Protein AF-A0ABD4Z7F0-F1 (afdb_monomer_lite)

pLDDT: mean 90.1, std 16.0, range [38.59, 98.81]

Foldseek 3Di:
DVVVCVLDDPLLVVLLVVLLVVLLVLLVVFADDFPLLLLVCLLVCCVPPVASQDRGLDQFQGVQSVLLVVLCVVPNPTSRSSLVSLSVLLSVLLVLQLSLCVVVVHDNVVSSVSSNCSSPVPVSSCCRRVNSHNLSQLVSLQSVLVSCVVVVNLLVSLLSLLSSCSGGNVSVVCLVVSLVSLVPDPDPPSVVSSVNSCVSNCCNNCVSCCSRCVVPVPSNCCSNVCVVVPCPDDPPDPDDDPPRVVSVVVD

Organism: NCBI:txid3050454

InterPro domains:
  IPR007704 GPI mannosyltransferase 1 [PTHR12886] (33-233)
  IPR018584 Glycosyltransferase family 87 [PF09594] (59-212)

Structure (mmCIF, N/CA/C/O backbone):
data_AF-A0ABD4Z7F0-F1
#
_entry.id   AF-A0ABD4Z7F0-F1
#
loop_
_atom_site.group_PDB
_atom_site.id
_atom_site.type_symbol
_atom_site.label_atom_id
_atom_site.label_alt_id
_atom_site.label_comp_id
_atom_site.label_asym_id
_atom_site.label_entity_id
_atom_site.label_seq_id
_atom_site.pdbx_PDB_ins_code
_atom_site.Cartn_x
_atom_site.Cartn_y
_atom_site.Cartn_z
_atom_site.occupancy
_atom_site.B_iso_or_equiv
_atom_site.auth_seq_id
_atom_site.auth_comp_id
_atom_site.auth_asym_id
_atom_site.auth_atom_id
_atom_site.pdbx_PDB_model_num
ATOM 1 N N . MET A 1 1 ? -5.578 -21.842 7.800 1.00 38.84 1 MET A N 1
ATOM 2 C CA . MET A 1 1 ? -6.370 -21.423 6.617 1.00 38.84 1 MET A CA 1
ATOM 3 C C . MET A 1 1 ? -7.885 -21.468 6.844 1.00 38.84 1 MET A C 1
ATOM 5 O O . MET A 1 1 ? -8.547 -20.483 6.550 1.00 38.84 1 MET A O 1
ATOM 9 N N . VAL A 1 2 ? -8.443 -22.534 7.438 1.00 38.59 2 VAL A N 1
ATOM 10 C CA . VAL A 1 2 ? -9.905 -22.706 7.625 1.00 38.59 2 VAL A CA 1
ATOM 11 C C . VAL A 1 2 ? -10.573 -21.641 8.527 1.00 38.59 2 VAL A C 1
ATOM 13 O O . VAL A 1 2 ? -11.740 -21.323 8.330 1.00 38.59 2 VAL A O 1
ATOM 16 N N . SER A 1 3 ? -9.864 -21.026 9.486 1.00 44.69 3 SER A N 1
ATOM 17 C CA . SER A 1 3 ? -10.450 -20.008 10.387 1.00 44.69 3 SER A CA 1
ATOM 18 C C . SER A 1 3 ? -10.566 -18.598 9.788 1.00 44.69 3 SER A C 1
ATOM 20 O O . SER A 1 3 ? -11.388 -17.812 10.257 1.00 44.69 3 SER A O 1
ATOM 22 N N . LEU A 1 4 ? -9.778 -18.279 8.754 1.00 46.84 4 LEU A N 1
ATOM 23 C CA . LEU A 1 4 ? -9.837 -16.997 8.038 1.00 46.84 4 LEU A CA 1
ATOM 24 C C . LEU A 1 4 ? -11.005 -16.976 7.045 1.00 46.84 4 LEU A C 1
ATOM 26 O O . LEU A 1 4 ? -11.731 -15.988 6.985 1.00 46.84 4 LEU A O 1
ATOM 30 N N . LEU A 1 5 ? -11.249 -18.097 6.356 1.00 47.69 5 LEU A N 1
ATOM 31 C CA . LEU A 1 5 ? -12.371 -18.252 5.422 1.00 47.69 5 LEU A CA 1
ATOM 32 C C . LEU A 1 5 ? -13.739 -18.198 6.116 1.00 47.69 5 LEU A C 1
ATOM 34 O O . LEU A 1 5 ? -14.690 -17.710 5.526 1.00 47.69 5 LEU A O 1
ATOM 38 N N . LYS A 1 6 ? -13.841 -18.584 7.397 1.00 57.31 6 LYS A N 1
ATOM 39 C CA . LYS A 1 6 ? -15.088 -18.445 8.180 1.00 57.31 6 LYS A CA 1
ATOM 40 C C . LYS A 1 6 ? -15.549 -16.992 8.373 1.00 57.31 6 LYS A C 1
ATOM 42 O O . LYS A 1 6 ? -16.667 -16.776 8.830 1.00 57.31 6 LYS A O 1
ATOM 47 N N . ARG A 1 7 ? -14.697 -16.000 8.082 1.00 71.19 7 ARG A N 1
ATOM 48 C CA . ARG A 1 7 ? -15.025 -14.569 8.206 1.00 71.19 7 ARG A CA 1
ATOM 49 C C . ARG A 1 7 ? -15.618 -13.963 6.932 1.00 71.19 7 ARG A C 1
ATOM 51 O O . ARG A 1 7 ? -16.139 -12.852 7.003 1.00 71.19 7 ARG A O 1
ATOM 58 N N . PHE A 1 8 ? -15.541 -14.670 5.807 1.00 81.75 8 PHE A N 1
ATOM 59 C CA . PHE A 1 8 ? -16.062 -14.237 4.514 1.00 81.75 8 PHE A CA 1
ATOM 60 C C . PHE A 1 8 ? -17.182 -15.174 4.080 1.00 81.75 8 PHE A C 1
ATOM 62 O O . PHE A 1 8 ? -17.097 -16.386 4.279 1.00 81.75 8 PHE A O 1
ATOM 69 N N . SER A 1 9 ? -18.250 -14.626 3.506 1.00 90.69 9 SER A N 1
ATOM 70 C CA . SER A 1 9 ? -19.261 -15.471 2.882 1.00 90.69 9 SER A CA 1
ATOM 71 C C . SER A 1 9 ? -18.745 -16.005 1.548 1.00 90.69 9 SER A C 1
ATOM 73 O O . SER A 1 9 ? -17.868 -15.414 0.915 1.00 90.69 9 SER A O 1
ATOM 75 N N . LEU A 1 10 ? -19.312 -17.128 1.097 1.00 94.00 10 LEU A N 1
ATOM 76 C CA . LEU A 1 10 ? -19.013 -17.679 -0.228 1.00 94.00 10 LEU A CA 1
ATOM 77 C C . LEU A 1 10 ? -19.290 -16.655 -1.339 1.00 94.00 10 LEU A C 1
ATOM 79 O O . LEU A 1 10 ? -18.557 -16.612 -2.321 1.00 94.00 10 LEU A O 1
ATOM 83 N N . TYR A 1 11 ? -20.301 -15.800 -1.153 1.00 96.50 11 TYR A N 1
ATOM 84 C CA . TYR A 1 11 ? -20.631 -14.725 -2.085 1.00 96.50 11 TYR A CA 1
ATOM 85 C C . TYR A 1 11 ? -19.524 -13.671 -2.178 1.00 96.50 11 TYR A C 1
ATOM 87 O O . TYR A 1 11 ? -19.138 -13.327 -3.288 1.00 96.50 11 TYR A O 1
ATOM 95 N N . SER A 1 12 ? -18.971 -13.215 -1.049 1.00 97.44 12 SER A N 1
ATOM 96 C CA . SER A 1 12 ? -17.841 -12.270 -1.044 1.00 97.44 12 SER A CA 1
ATOM 97 C C . SER A 1 12 ? -16.635 -12.851 -1.788 1.00 97.44 12 SER A C 1
ATOM 99 O O . SER A 1 12 ? -16.106 -12.242 -2.715 1.00 97.44 12 SER A O 1
ATOM 101 N N . ILE A 1 13 ? -16.276 -14.104 -1.486 1.00 97.19 13 ILE A N 1
ATOM 102 C CA . ILE A 1 13 ? -15.174 -14.792 -2.170 1.00 97.19 13 ILE A CA 1
ATOM 103 C C . ILE A 1 13 ? -15.442 -14.900 -3.681 1.00 97.19 13 ILE A C 1
ATOM 105 O O . ILE A 1 13 ? -14.547 -14.632 -4.480 1.00 97.19 13 ILE A O 1
ATOM 109 N N . ALA A 1 14 ? -16.664 -15.255 -4.088 1.00 97.94 14 ALA A N 1
ATOM 110 C CA . ALA A 1 14 ? -17.031 -15.353 -5.499 1.00 97.94 14 ALA A CA 1
ATOM 111 C C . ALA A 1 14 ? -16.957 -13.996 -6.223 1.00 97.94 14 ALA A C 1
ATOM 113 O O . ALA A 1 14 ? -16.450 -13.935 -7.345 1.00 97.94 14 ALA A O 1
ATOM 114 N N . ILE A 1 15 ? -17.408 -12.910 -5.586 1.00 98.44 15 ILE A N 1
ATOM 115 C CA . ILE A 1 15 ? -17.313 -11.542 -6.122 1.00 98.44 15 ILE A CA 1
ATOM 116 C C . ILE A 1 15 ? -15.846 -11.157 -6.319 1.00 98.44 15 ILE A C 1
ATOM 118 O O . ILE A 1 15 ? -15.471 -10.737 -7.415 1.00 98.44 15 ILE A O 1
ATOM 122 N N . ALA A 1 16 ? -15.008 -11.364 -5.302 1.00 98.38 16 ALA A N 1
ATOM 123 C CA . ALA A 1 16 ? -13.587 -11.044 -5.362 1.00 98.38 16 ALA A CA 1
ATOM 124 C C . ALA A 1 16 ? -12.854 -11.848 -6.448 1.00 98.38 16 ALA A C 1
ATOM 126 O O . ALA A 1 16 ? -12.120 -11.263 -7.241 1.00 98.38 16 ALA A O 1
ATOM 127 N N . ILE A 1 17 ? -13.093 -13.163 -6.545 1.00 98.50 17 ILE A N 1
ATOM 128 C CA . ILE A 1 17 ? -12.512 -14.009 -7.604 1.00 98.50 17 ILE A CA 1
ATOM 129 C C . ILE A 1 17 ? -12.960 -13.524 -8.983 1.00 98.50 17 ILE A C 1
ATOM 131 O O . ILE A 1 17 ? -12.132 -13.391 -9.881 1.00 98.50 17 ILE A O 1
ATOM 135 N N . THR A 1 18 ? -14.246 -13.215 -9.154 1.00 98.44 18 THR A N 1
ATOM 136 C CA . THR A 1 18 ? -14.773 -12.733 -10.438 1.00 98.44 18 THR A CA 1
ATOM 137 C C . THR A 1 18 ? -14.127 -11.403 -10.825 1.00 98.44 18 THR A C 1
ATOM 139 O O . THR A 1 18 ? -13.617 -11.264 -11.936 1.00 98.44 18 THR A O 1
ATOM 142 N N . GLY A 1 19 ? -14.077 -10.440 -9.900 1.00 98.38 19 GLY A N 1
ATOM 143 C CA . GLY A 1 19 ? -13.432 -9.144 -10.116 1.00 98.38 19 GLY A CA 1
ATOM 144 C C . GLY A 1 19 ? -11.929 -9.252 -10.396 1.00 98.38 19 GLY A C 1
ATOM 145 O O . GLY A 1 19 ? -11.408 -8.495 -11.219 1.00 98.38 19 GLY A O 1
ATOM 146 N N . PHE A 1 20 ? -11.242 -10.199 -9.755 1.00 98.56 20 PHE A N 1
ATOM 147 C CA . PHE A 1 20 ? -9.831 -10.496 -9.993 1.00 98.56 2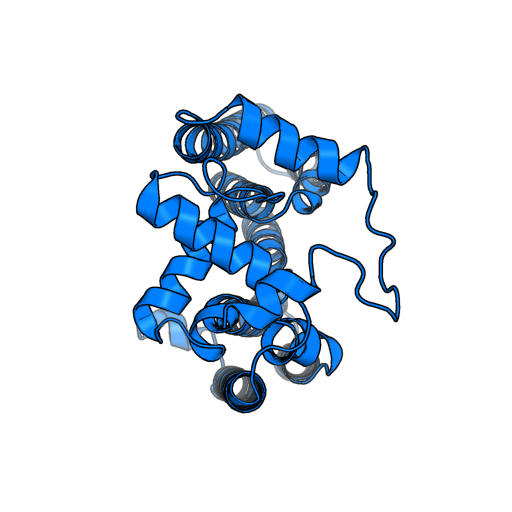0 PHE A CA 1
ATOM 148 C C . PHE A 1 20 ? -9.608 -11.078 -11.390 1.00 98.56 20 PHE A C 1
ATOM 150 O O . PHE A 1 20 ? -8.779 -10.563 -12.133 1.00 98.56 20 PHE A O 1
ATOM 157 N N . VAL A 1 21 ? -10.388 -12.088 -11.789 1.00 98.44 21 VAL A N 1
ATOM 158 C CA . VAL A 1 21 ? -10.298 -12.703 -13.124 1.00 98.44 21 VAL A CA 1
ATOM 159 C C . VAL A 1 21 ? -10.574 -11.677 -14.221 1.00 98.44 21 VAL A C 1
ATOM 161 O O . VAL A 1 21 ? -9.798 -11.595 -15.168 1.00 98.44 21 VAL A O 1
ATOM 164 N N . VAL A 1 22 ? -11.610 -10.843 -14.077 1.00 98.31 22 VAL A N 1
ATOM 165 C CA . VAL A 1 22 ? -11.898 -9.759 -15.037 1.00 98.31 22 VAL A CA 1
ATOM 166 C C . VAL A 1 22 ? -10.690 -8.832 -15.202 1.00 98.31 22 VAL A C 1
ATOM 168 O O . VAL A 1 22 ? -10.298 -8.526 -16.325 1.00 98.31 22 VAL A O 1
ATOM 171 N N . ARG A 1 23 ? -10.051 -8.423 -14.100 1.00 98.25 23 ARG A N 1
ATOM 172 C CA . ARG A 1 23 ? -8.840 -7.588 -14.145 1.00 98.25 23 ARG A CA 1
ATOM 173 C C . ARG A 1 23 ? -7.658 -8.299 -14.795 1.00 98.25 23 ARG A C 1
ATOM 175 O O . ARG A 1 23 ? -6.945 -7.669 -15.565 1.00 98.25 23 ARG A O 1
ATOM 182 N N . LEU A 1 24 ? -7.449 -9.585 -14.511 1.00 97.69 24 LEU A N 1
ATOM 183 C CA . LEU A 1 24 ? -6.383 -10.358 -15.151 1.00 97.69 24 LEU A CA 1
ATOM 184 C C . LEU A 1 24 ? -6.573 -10.412 -16.668 1.00 97.69 24 LEU A C 1
ATOM 186 O O . LEU A 1 24 ? -5.619 -10.153 -17.389 1.00 97.69 24 LEU A O 1
ATOM 190 N N . LEU A 1 25 ? -7.794 -10.679 -17.143 1.00 97.00 25 LEU A N 1
ATOM 191 C CA . LEU A 1 25 ? -8.102 -10.699 -18.576 1.00 97.00 25 LEU A CA 1
ATOM 192 C C . LEU A 1 25 ? -7.794 -9.347 -19.234 1.00 97.00 25 LEU A C 1
ATOM 194 O O . LEU A 1 25 ? -7.137 -9.307 -20.264 1.00 97.00 25 LEU A O 1
ATOM 198 N N . ILE A 1 26 ? -8.178 -8.241 -18.594 1.00 96.50 26 ILE A N 1
ATOM 199 C CA . ILE A 1 26 ? -7.884 -6.884 -19.080 1.00 96.50 26 ILE A CA 1
ATOM 200 C C . ILE A 1 26 ? -6.375 -6.586 -19.068 1.00 96.50 26 ILE A C 1
ATOM 202 O O . ILE A 1 26 ? -5.866 -5.903 -19.952 1.00 96.50 26 ILE A O 1
ATOM 206 N N . ALA A 1 27 ? -5.635 -7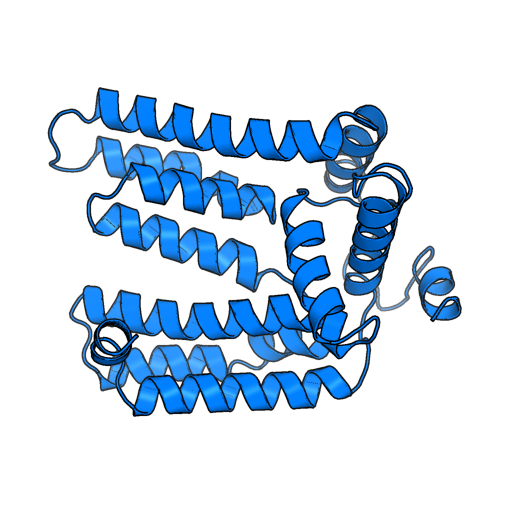.088 -18.079 1.00 95.31 27 ALA A N 1
ATOM 207 C CA . ALA A 1 27 ? -4.194 -6.871 -17.985 1.00 95.31 27 ALA A CA 1
ATOM 208 C C . ALA A 1 27 ? -3.405 -7.530 -19.127 1.00 95.31 27 ALA A C 1
ATOM 210 O O . ALA A 1 27 ? -2.324 -7.043 -19.468 1.00 95.31 27 ALA A O 1
ATOM 211 N N . LEU A 1 28 ? -3.943 -8.603 -19.720 1.00 93.69 28 LEU A N 1
ATOM 212 C CA . LEU A 1 28 ? -3.337 -9.312 -20.851 1.00 93.69 28 LEU A CA 1
ATOM 213 C C . LEU A 1 28 ? -3.360 -8.505 -22.156 1.00 93.69 28 LEU A C 1
ATOM 215 O O . LEU A 1 28 ? -2.549 -8.781 -23.033 1.00 93.69 28 LEU A O 1
ATOM 219 N N . GLU A 1 29 ? -4.202 -7.474 -22.257 1.00 92.19 29 GLU A N 1
ATOM 220 C CA . GLU A 1 29 ? -4.304 -6.608 -23.444 1.00 92.19 29 GLU A CA 1
ATOM 221 C C . GLU A 1 29 ? -3.058 -5.730 -23.672 1.00 92.19 29 GLU A C 1
ATOM 223 O O . GLU A 1 29 ? -2.961 -5.032 -24.675 1.00 92.19 29 GLU A O 1
ATOM 228 N N . GLY A 1 30 ? -2.087 -5.741 -22.752 1.00 90.44 30 GLY A N 1
ATOM 229 C CA . GLY A 1 30 ? -0.813 -5.042 -22.916 1.00 90.44 30 GLY A CA 1
ATOM 230 C C . GLY A 1 30 ? -0.627 -3.868 -21.963 1.00 90.44 30 GLY A C 1
ATOM 231 O O . GLY A 1 30 ? -1.347 -3.714 -20.975 1.00 90.44 30 GLY A O 1
ATOM 232 N N . VAL A 1 31 ? 0.392 -3.050 -22.218 1.00 88.81 31 VAL A N 1
ATOM 233 C CA . VAL A 1 31 ? 0.667 -1.833 -21.443 1.00 88.81 31 VAL A CA 1
ATOM 234 C C . VAL A 1 31 ? -0.086 -0.662 -22.060 1.00 88.81 31 VAL A C 1
ATOM 236 O O . VAL A 1 31 ? 0.087 -0.358 -23.236 1.00 88.81 31 VAL A O 1
ATOM 239 N N . HIS A 1 32 ? -0.886 0.021 -21.244 1.00 87.00 32 HIS A N 1
ATOM 240 C CA . HIS A 1 32 ? -1.605 1.220 -21.647 1.00 87.00 32 HIS A CA 1
ATOM 241 C C . HIS A 1 32 ? -1.182 2.366 -20.741 1.00 87.00 32 HIS A C 1
ATOM 243 O O . HIS A 1 32 ? -1.331 2.286 -19.525 1.00 87.00 32 HIS A O 1
ATOM 249 N N . GLY A 1 33 ? -0.642 3.429 -21.329 1.00 82.56 33 GLY A N 1
ATOM 250 C CA . GLY A 1 33 ? 0.027 4.481 -20.573 1.00 82.56 33 GLY A CA 1
ATOM 251 C C . GLY A 1 33 ? 1.456 4.105 -20.196 1.00 82.56 33 GLY A C 1
ATOM 252 O O . GLY A 1 33 ? 1.958 3.025 -20.497 1.00 82.56 33 GLY A O 1
ATOM 253 N N . THR A 1 34 ? 2.137 5.049 -19.575 1.00 83.25 34 THR A N 1
ATOM 254 C CA . THR A 1 34 ? 3.597 5.048 -19.502 1.00 83.25 34 THR A CA 1
ATOM 255 C C . THR A 1 34 ? 4.142 5.065 -18.082 1.00 83.25 34 THR A C 1
ATOM 257 O O . THR A 1 34 ? 5.263 4.612 -17.867 1.00 83.25 34 THR A O 1
ATOM 260 N N . ASP A 1 35 ? 3.344 5.511 -17.109 1.00 85.94 35 ASP A N 1
ATOM 261 C CA . ASP A 1 35 ? 3.704 5.541 -15.686 1.00 85.94 35 ASP A CA 1
ATOM 262 C C . ASP A 1 35 ? 4.220 4.178 -15.206 1.00 85.94 35 ASP A C 1
ATOM 264 O O . ASP A 1 35 ? 5.276 4.091 -14.578 1.00 85.94 35 ASP A O 1
ATOM 268 N N . ILE A 1 36 ? 3.529 3.096 -15.585 1.00 90.88 36 ILE A N 1
ATOM 269 C CA . ILE A 1 36 ? 3.907 1.723 -15.232 1.00 90.88 36 ILE A CA 1
ATOM 270 C C . ILE A 1 36 ? 5.328 1.361 -15.677 1.00 90.88 36 ILE A C 1
ATOM 272 O O . ILE A 1 36 ? 6.015 0.620 -14.978 1.00 90.88 36 ILE A O 1
ATOM 276 N N . LEU A 1 37 ? 5.798 1.912 -16.796 1.00 90.12 37 LEU A N 1
ATOM 277 C CA . LEU A 1 37 ? 7.116 1.596 -17.334 1.00 90.12 37 LEU A CA 1
ATOM 278 C C . LEU A 1 37 ? 8.238 2.284 -16.553 1.00 90.12 37 LEU A C 1
ATOM 280 O O . LEU A 1 37 ? 9.275 1.670 -16.328 1.00 90.12 37 LEU A O 1
ATOM 284 N N . PHE A 1 38 ? 8.022 3.499 -16.043 1.00 89.88 38 PHE A N 1
ATOM 285 C CA . PHE A 1 38 ? 8.985 4.124 -15.126 1.00 89.88 38 PHE A CA 1
ATOM 286 C C . PHE A 1 38 ? 9.144 3.339 -13.829 1.00 89.88 38 PHE A C 1
ATOM 288 O O . PHE A 1 38 ? 10.238 3.254 -13.272 1.00 89.88 38 PHE A O 1
ATOM 295 N N . HIS A 1 39 ? 8.056 2.742 -13.347 1.00 94.25 39 HIS A N 1
ATOM 296 C CA . HIS A 1 39 ? 8.116 1.874 -12.181 1.00 94.25 39 HIS A CA 1
ATOM 297 C C . HIS A 1 39 ? 8.930 0.610 -12.464 1.00 94.25 39 HIS A C 1
ATOM 299 O O . HIS A 1 39 ? 9.797 0.258 -11.665 1.00 94.25 39 HIS A O 1
ATOM 305 N N . VAL A 1 40 ? 8.738 0.004 -13.642 1.00 96.44 40 VAL A N 1
ATOM 306 C CA . VAL A 1 40 ? 9.533 -1.143 -14.106 1.00 96.44 40 VAL A CA 1
ATOM 307 C C . VAL A 1 40 ? 11.023 -0.792 -14.202 1.00 96.44 40 VAL A C 1
ATOM 309 O O . VAL A 1 40 ? 11.855 -1.594 -13.780 1.00 96.44 40 VAL A O 1
ATOM 312 N N . GLU A 1 41 ? 11.385 0.404 -14.674 1.00 95.69 41 GLU A N 1
ATOM 313 C CA . GLU A 1 41 ? 12.782 0.871 -14.653 1.00 95.69 41 GLU A CA 1
ATOM 314 C C . GLU A 1 41 ? 13.328 1.011 -13.223 1.00 95.69 41 GLU A C 1
ATOM 316 O O . GLU A 1 41 ? 14.457 0.601 -12.946 1.00 95.69 41 GLU A O 1
ATOM 321 N N . GLY A 1 42 ? 12.509 1.482 -12.277 1.00 96.44 42 GLY A N 1
ATOM 322 C CA . GLY A 1 42 ? 12.844 1.447 -10.850 1.00 96.44 42 GLY A CA 1
ATOM 323 C C . GLY A 1 42 ? 13.134 0.030 -10.344 1.00 96.44 42 GLY A C 1
ATOM 324 O O . GLY A 1 42 ? 14.093 -0.178 -9.603 1.00 96.44 42 GLY A O 1
ATOM 325 N N . VAL A 1 43 ? 12.373 -0.975 -10.791 1.00 98.12 43 VAL A N 1
ATOM 326 C CA . VAL A 1 43 ? 12.638 -2.387 -10.459 1.00 98.12 43 VAL A CA 1
ATOM 327 C C . VAL A 1 43 ? 13.947 -2.885 -11.083 1.00 98.12 43 VAL A C 1
ATOM 329 O O . VAL A 1 43 ? 14.714 -3.586 -10.420 1.00 98.12 43 VAL A O 1
ATOM 332 N N . LYS A 1 44 ? 14.253 -2.513 -12.331 1.00 98.06 44 LYS A N 1
ATOM 333 C CA . LYS A 1 44 ? 15.532 -2.863 -12.980 1.00 98.06 44 LYS A CA 1
ATOM 334 C C . LYS A 1 44 ? 16.730 -2.240 -12.261 1.00 98.06 44 LYS A C 1
ATOM 336 O O . LYS A 1 44 ? 17.736 -2.927 -12.056 1.00 98.06 44 LYS A O 1
ATOM 341 N N . SER A 1 45 ? 16.607 -0.980 -11.833 1.00 97.25 45 SER A N 1
ATOM 342 C CA . SER A 1 45 ? 17.598 -0.323 -10.973 1.00 97.25 45 SER A CA 1
ATOM 343 C C . SER A 1 45 ? 17.742 -1.086 -9.659 1.00 97.25 45 SER A C 1
ATOM 345 O O . SER A 1 45 ? 18.851 -1.463 -9.293 1.00 97.25 45 SER A O 1
ATOM 347 N N . LEU A 1 46 ? 16.628 -1.411 -8.995 1.00 97.50 46 LEU A N 1
ATOM 348 C CA . LEU A 1 46 ? 16.635 -2.165 -7.742 1.00 97.50 46 LEU A CA 1
ATOM 349 C C . LEU A 1 46 ? 17.396 -3.493 -7.862 1.00 97.50 46 LEU A C 1
ATOM 351 O O . LEU A 1 46 ? 18.199 -3.805 -6.990 1.00 97.50 46 LEU A O 1
ATOM 355 N N . LEU A 1 47 ? 17.192 -4.252 -8.938 1.00 97.62 47 LEU A N 1
ATOM 356 C CA . LEU A 1 47 ? 17.891 -5.524 -9.148 1.00 97.62 47 LEU A CA 1
ATOM 357 C C . LEU A 1 47 ? 19.384 -5.356 -9.457 1.00 97.62 47 LEU A C 1
ATOM 359 O O . LEU A 1 47 ? 20.184 -6.192 -9.048 1.00 97.62 47 LEU A O 1
ATOM 363 N N . SER A 1 48 ? 19.759 -4.293 -10.167 1.00 97.19 48 SER A N 1
ATOM 364 C CA . SER A 1 48 ? 21.142 -4.072 -10.615 1.00 97.19 48 SER A CA 1
ATOM 365 C C . SER A 1 48 ? 22.014 -3.351 -9.583 1.00 97.19 48 SER A C 1
ATOM 367 O O . SER A 1 48 ? 23.229 -3.533 -9.573 1.00 97.19 48 SER A O 1
ATOM 369 N N . SER A 1 49 ? 21.421 -2.513 -8.731 1.00 95.38 49 SER A N 1
ATOM 370 C CA . SER A 1 49 ? 22.149 -1.649 -7.793 1.00 95.38 49 SER A CA 1
ATOM 371 C C . SER A 1 49 ? 21.662 -1.740 -6.348 1.00 95.38 49 SER A C 1
ATOM 373 O O . SER A 1 49 ? 22.111 -0.956 -5.512 1.00 95.38 49 SER A O 1
ATOM 375 N N . GLU A 1 50 ? 20.741 -2.661 -6.043 1.00 94.94 50 GLU A N 1
ATOM 376 C CA . GLU A 1 50 ? 20.071 -2.810 -4.737 1.00 94.94 50 GLU A CA 1
ATOM 377 C C . GLU A 1 50 ? 19.256 -1.575 -4.307 1.00 94.94 50 GLU A C 1
ATOM 379 O O . GLU A 1 50 ? 18.879 -1.439 -3.145 1.00 94.94 50 GLU A O 1
ATOM 384 N N . SER A 1 51 ? 18.954 -0.672 -5.243 1.00 96.69 51 SER A N 1
ATOM 385 C CA . SER A 1 51 ? 18.176 0.542 -4.991 1.00 96.69 51 SER A CA 1
ATOM 386 C C . SER A 1 51 ? 17.391 0.962 -6.233 1.00 96.69 51 SER A C 1
ATOM 388 O O . SER A 1 51 ? 17.964 0.971 -7.327 1.00 96.69 51 SER A O 1
ATOM 390 N N . PRO A 1 52 ? 16.114 1.367 -6.100 1.00 96.56 52 PRO A N 1
ATOM 391 C CA . PRO A 1 52 ? 15.327 1.816 -7.244 1.00 96.56 52 PRO A CA 1
ATOM 392 C C . PRO A 1 52 ? 15.765 3.187 -7.785 1.00 96.56 52 PRO A C 1
ATOM 394 O O . PRO A 1 52 ? 15.295 3.593 -8.843 1.00 96.56 52 PRO A O 1
ATOM 397 N N . TYR A 1 53 ? 16.652 3.897 -7.079 1.00 95.56 53 TYR A N 1
ATOM 398 C CA . TYR A 1 53 ? 16.984 5.296 -7.361 1.00 95.56 53 TYR A CA 1
ATOM 399 C C . TYR A 1 53 ? 18.301 5.504 -8.115 1.00 95.56 53 TYR A C 1
ATOM 401 O O . TYR A 1 53 ? 18.532 6.602 -8.613 1.00 95.56 53 TYR A O 1
ATOM 409 N N . CYS A 1 54 ? 19.191 4.507 -8.169 1.00 94.12 54 CYS A N 1
ATOM 410 C CA . CYS A 1 54 ? 20.563 4.749 -8.628 1.00 94.12 54 CYS A CA 1
ATOM 411 C C . CYS A 1 54 ? 20.687 4.804 -10.156 1.00 94.12 54 CYS A C 1
ATOM 413 O O . CYS A 1 54 ? 21.501 5.564 -10.671 1.00 94.12 54 CYS A O 1
ATOM 415 N N . LEU A 1 55 ? 19.918 3.980 -10.875 1.00 93.12 55 LEU A N 1
ATOM 416 C CA . LEU A 1 55 ? 20.015 3.828 -12.333 1.00 93.12 55 LEU A CA 1
ATOM 417 C C . LEU A 1 55 ? 18.739 4.263 -13.067 1.00 93.12 55 LEU A C 1
ATOM 419 O O . LEU A 1 55 ? 18.705 4.238 -14.294 1.00 93.12 55 LEU A O 1
ATOM 423 N N . ALA A 1 56 ? 17.693 4.653 -12.334 1.00 91.44 56 ALA A N 1
ATOM 424 C CA . ALA A 1 56 ? 16.405 5.042 -12.892 1.00 91.44 56 ALA A CA 1
ATOM 425 C C . ALA A 1 56 ? 15.876 6.332 -12.252 1.00 91.44 56 ALA A C 1
ATOM 427 O O . ALA A 1 56 ? 16.085 6.598 -11.066 1.00 91.44 56 ALA A O 1
ATOM 428 N N . LYS A 1 57 ? 15.119 7.110 -13.035 1.00 89.75 57 LYS A N 1
ATOM 429 C CA . LYS A 1 57 ? 14.327 8.239 -12.529 1.00 89.75 57 LYS A CA 1
ATOM 430 C C . LYS A 1 57 ? 13.065 7.703 -11.847 1.00 89.75 57 LYS A C 1
ATOM 432 O O . LYS A 1 57 ? 11.998 7.632 -12.454 1.00 89.75 57 LYS A O 1
ATOM 437 N N . TYR A 1 58 ? 13.210 7.277 -10.596 1.00 91.31 58 TYR A N 1
ATOM 438 C CA . TYR A 1 58 ? 12.126 6.725 -9.787 1.00 91.31 58 TYR A CA 1
ATOM 439 C C . TYR A 1 58 ? 11.695 7.729 -8.711 1.00 91.31 58 TYR A C 1
ATOM 441 O O . TYR A 1 58 ? 12.438 8.019 -7.777 1.00 91.31 58 TYR A O 1
ATOM 449 N N . ASN A 1 59 ? 10.481 8.263 -8.853 1.00 91.31 59 ASN A N 1
ATOM 450 C CA . ASN A 1 59 ? 10.009 9.423 -8.081 1.00 91.31 59 ASN A CA 1
ATOM 451 C C . ASN A 1 59 ? 9.132 9.063 -6.874 1.00 91.31 59 ASN A C 1
ATOM 453 O O . ASN A 1 59 ? 8.536 9.939 -6.252 1.00 91.31 59 ASN A O 1
ATOM 457 N N . TYR A 1 60 ? 8.980 7.775 -6.585 1.00 93.44 60 TYR A N 1
ATOM 458 C CA . TYR A 1 60 ? 8.054 7.294 -5.571 1.00 93.44 60 TYR A CA 1
ATOM 459 C C . TYR A 1 60 ? 8.808 6.788 -4.341 1.00 93.44 60 TYR A C 1
ATOM 461 O O . TYR A 1 60 ? 9.997 6.464 -4.426 1.00 93.44 60 TYR A O 1
ATOM 469 N N . PRO A 1 61 ? 8.115 6.660 -3.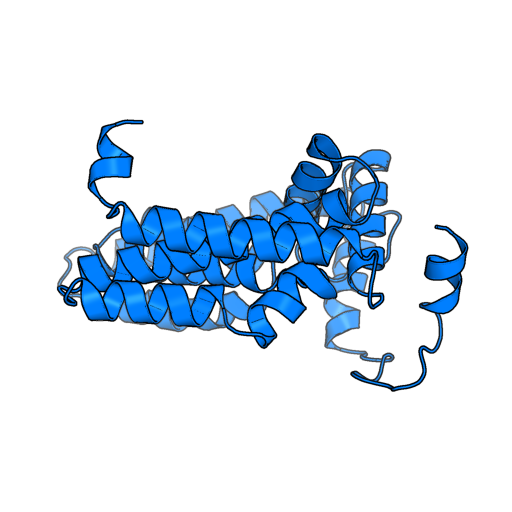203 1.00 95.69 61 PRO A N 1
ATOM 470 C CA . PRO A 1 61 ? 8.613 5.885 -2.083 1.00 95.69 61 PRO A CA 1
ATOM 471 C C . PRO A 1 61 ? 8.981 4.442 -2.501 1.00 95.69 61 PRO A C 1
ATOM 473 O O . PRO A 1 61 ? 8.425 3.888 -3.466 1.00 95.69 61 PRO A O 1
ATOM 476 N N . PRO A 1 62 ? 9.949 3.817 -1.817 1.00 96.62 62 PRO A N 1
ATOM 477 C CA . PRO A 1 62 ? 10.674 2.672 -2.356 1.00 96.62 62 PRO A CA 1
ATOM 478 C C . PRO A 1 62 ? 9.864 1.378 -2.342 1.00 96.62 62 PRO A C 1
ATOM 480 O O . PRO A 1 62 ? 10.119 0.491 -3.156 1.00 96.62 62 PRO A O 1
ATOM 483 N N . LEU A 1 63 ? 8.877 1.243 -1.447 1.00 97.81 63 LEU A N 1
ATOM 484 C CA . LEU A 1 63 ? 8.189 -0.030 -1.215 1.00 97.81 63 LEU A CA 1
ATOM 485 C C . LEU A 1 63 ? 7.460 -0.536 -2.460 1.00 97.81 63 LEU A C 1
ATOM 487 O O . LEU A 1 63 ? 7.387 -1.748 -2.665 1.00 97.81 63 LEU A O 1
ATOM 491 N N . TYR A 1 64 ? 6.952 0.363 -3.308 1.00 97.69 64 TYR A N 1
ATOM 492 C CA . TYR A 1 64 ? 6.256 -0.065 -4.517 1.00 97.69 64 TYR A CA 1
ATOM 493 C C . TYR A 1 64 ? 7.174 -0.823 -5.487 1.00 97.69 64 TYR A C 1
ATOM 495 O O . TYR A 1 64 ? 6.740 -1.839 -6.021 1.00 97.69 64 TYR A O 1
ATOM 503 N N . ALA A 1 65 ? 8.447 -0.437 -5.639 1.00 97.88 65 ALA A N 1
ATOM 504 C CA . ALA A 1 65 ? 9.395 -1.176 -6.478 1.00 97.88 65 ALA A CA 1
ATOM 505 C C . ALA A 1 65 ? 9.581 -2.624 -5.985 1.00 97.88 65 ALA A C 1
ATOM 507 O O . ALA A 1 65 ? 9.530 -3.566 -6.775 1.00 97.88 65 ALA A O 1
ATOM 508 N N . TYR A 1 66 ? 9.698 -2.834 -4.669 1.00 98.00 66 TYR A N 1
ATOM 509 C CA . TYR A 1 66 ? 9.770 -4.183 -4.092 1.00 98.00 66 TYR A CA 1
ATOM 510 C C . TYR A 1 66 ? 8.466 -4.971 -4.291 1.00 98.00 66 TYR A C 1
ATOM 512 O O . TYR A 1 66 ? 8.501 -6.158 -4.609 1.00 98.00 66 TYR A O 1
ATOM 520 N N . ILE A 1 67 ? 7.304 -4.329 -4.136 1.00 98.25 67 ILE A N 1
ATOM 521 C CA . ILE A 1 67 ? 6.004 -4.980 -4.355 1.00 98.25 67 ILE A CA 1
ATOM 522 C C . ILE A 1 67 ? 5.797 -5.326 -5.839 1.00 98.25 67 ILE A C 1
ATOM 524 O O . ILE A 1 67 ? 5.263 -6.392 -6.153 1.00 98.25 67 ILE A O 1
ATOM 528 N N . GLN A 1 68 ? 6.214 -4.461 -6.763 1.00 98.19 68 GLN A N 1
ATOM 529 C CA . GLN A 1 68 ? 6.126 -4.713 -8.201 1.00 98.19 68 GLN A CA 1
ATOM 530 C C . GLN A 1 68 ? 7.081 -5.833 -8.629 1.00 98.19 68 GLN A C 1
ATOM 532 O O . GLN A 1 68 ? 6.700 -6.684 -9.435 1.00 98.19 68 GLN A O 1
ATOM 537 N N . LEU A 1 69 ? 8.273 -5.904 -8.025 1.00 98.25 69 LEU A N 1
ATOM 538 C CA . LEU A 1 69 ? 9.215 -7.001 -8.237 1.00 98.25 69 LEU A CA 1
ATOM 539 C C . LEU A 1 69 ? 8.589 -8.369 -7.934 1.00 98.25 69 LEU A C 1
ATOM 541 O O . LEU A 1 69 ? 8.844 -9.316 -8.669 1.00 98.25 69 LEU A O 1
ATOM 545 N N . ILE A 1 70 ? 7.732 -8.487 -6.912 1.00 97.88 70 ILE A N 1
ATOM 546 C CA . ILE A 1 70 ? 7.024 -9.747 -6.616 1.00 97.88 70 ILE A CA 1
ATOM 547 C C . ILE A 1 70 ? 6.130 -10.162 -7.794 1.00 97.88 70 ILE A C 1
ATOM 549 O O . ILE A 1 70 ? 6.141 -11.325 -8.188 1.00 97.88 70 ILE A O 1
ATOM 553 N N . GLY A 1 71 ? 5.385 -9.225 -8.387 1.00 97.56 71 GLY A N 1
ATOM 554 C CA . GLY A 1 71 ? 4.552 -9.502 -9.561 1.00 97.56 71 GLY A CA 1
ATOM 555 C C . GLY A 1 71 ? 5.378 -9.968 -10.762 1.00 97.56 71 GLY A C 1
ATOM 556 O O . GLY A 1 71 ? 5.063 -10.991 -11.373 1.00 97.56 71 GLY A O 1
ATOM 557 N N . ILE A 1 72 ? 6.484 -9.272 -11.036 1.00 98.31 72 ILE A N 1
ATOM 558 C CA . ILE A 1 72 ? 7.438 -9.618 -12.101 1.00 98.31 72 ILE A CA 1
ATOM 559 C C . ILE A 1 72 ? 8.088 -10.982 -11.850 1.00 98.31 72 ILE A C 1
ATOM 561 O O . ILE A 1 72 ? 8.238 -11.768 -12.779 1.00 98.31 72 ILE A O 1
ATOM 565 N N . ALA A 1 73 ? 8.440 -11.305 -10.607 1.00 97.94 73 ALA A N 1
ATOM 566 C CA . ALA A 1 73 ? 9.047 -12.587 -10.263 1.00 97.94 73 ALA A CA 1
ATOM 567 C C . ALA A 1 73 ? 8.086 -13.770 -10.471 1.00 97.94 73 ALA A C 1
ATOM 569 O O . ALA A 1 73 ? 8.530 -14.857 -10.831 1.00 97.94 73 ALA A O 1
ATOM 570 N N . VAL A 1 74 ? 6.779 -13.569 -10.259 1.00 96.94 74 VAL A N 1
ATOM 571 C CA . VAL A 1 74 ? 5.769 -14.630 -10.410 1.00 96.94 74 VAL A CA 1
ATOM 572 C C . VAL A 1 74 ? 5.331 -14.806 -11.865 1.00 96.94 74 VAL A C 1
ATOM 574 O O . VAL A 1 74 ? 5.178 -15.940 -12.313 1.00 96.94 74 VAL A O 1
ATOM 577 N N . PHE A 1 75 ? 5.122 -13.714 -12.607 1.00 97.12 75 PHE A N 1
ATOM 578 C CA . PHE A 1 75 ? 4.530 -13.767 -13.953 1.00 97.12 75 PHE A CA 1
ATOM 579 C C . PHE A 1 75 ? 5.494 -13.416 -15.086 1.00 97.12 75 PHE A C 1
ATOM 581 O O . PHE A 1 75 ? 5.143 -13.617 -16.245 1.00 97.12 75 PHE A O 1
ATOM 588 N N . GLY A 1 76 ? 6.702 -12.942 -14.783 1.00 97.31 76 GLY A N 1
ATOM 589 C CA . GLY A 1 76 ? 7.724 -12.548 -15.752 1.00 97.31 76 GLY A CA 1
ATOM 590 C C . GLY A 1 76 ? 7.703 -11.061 -16.123 1.00 97.31 76 GLY A C 1
ATOM 591 O O . GLY A 1 76 ? 6.844 -10.287 -15.698 1.00 97.31 76 GLY A O 1
ATOM 592 N N . TRP A 1 77 ? 8.673 -10.663 -16.951 1.00 96.56 77 TRP A N 1
ATOM 593 C CA . TRP A 1 77 ? 8.825 -9.304 -17.489 1.00 96.56 77 TRP A CA 1
ATOM 594 C C . TRP A 1 77 ? 7.840 -9.041 -18.631 1.00 96.56 77 TRP A C 1
ATOM 596 O O . TRP A 1 77 ? 8.208 -8.959 -19.800 1.00 96.56 77 TRP A O 1
ATOM 606 N N . ASN A 1 78 ? 6.560 -8.978 -18.292 1.00 95.12 78 ASN A N 1
ATOM 607 C CA . ASN A 1 78 ? 5.471 -8.754 -19.233 1.00 95.12 78 ASN A CA 1
ATOM 608 C C . ASN A 1 78 ? 4.350 -7.931 -18.565 1.00 95.12 78 ASN A C 1
ATOM 610 O O . ASN A 1 78 ? 4.372 -7.742 -17.344 1.00 95.12 78 ASN A O 1
ATOM 614 N N . PRO A 1 79 ? 3.356 -7.443 -19.335 1.00 94.88 79 PRO A N 1
ATOM 615 C CA . PRO A 1 79 ? 2.294 -6.587 -18.808 1.00 94.88 79 PRO A CA 1
ATOM 616 C C . PRO A 1 79 ? 1.565 -7.175 -17.593 1.00 94.88 79 PRO A C 1
ATOM 618 O O . PRO A 1 79 ? 1.232 -6.438 -16.665 1.00 94.88 79 PRO A O 1
ATOM 621 N N . LEU A 1 80 ? 1.367 -8.498 -17.555 1.00 96.38 80 LEU A N 1
ATOM 622 C CA . LEU A 1 80 ? 0.736 -9.166 -16.422 1.00 96.38 80 LEU A CA 1
ATOM 623 C C . LEU A 1 80 ? 1.602 -9.061 -15.158 1.00 96.38 80 LEU A C 1
ATOM 625 O O . LEU A 1 80 ? 1.091 -8.657 -14.114 1.00 96.38 80 LEU A O 1
ATOM 629 N N . GLY A 1 81 ? 2.905 -9.345 -15.247 1.00 97.62 81 GLY A N 1
ATOM 630 C CA . GLY A 1 81 ? 3.830 -9.199 -14.117 1.00 97.62 81 GLY A CA 1
ATOM 631 C C . GLY A 1 81 ? 3.916 -7.769 -13.587 1.00 97.62 81 GLY A C 1
ATOM 632 O O . GLY A 1 81 ? 3.916 -7.563 -12.373 1.00 97.62 81 GLY A O 1
ATOM 633 N N . TYR A 1 82 ? 3.885 -6.772 -14.474 1.00 97.00 82 TYR A N 1
ATOM 634 C CA . TYR A 1 82 ? 3.943 -5.355 -14.093 1.00 97.00 82 TYR A CA 1
ATOM 635 C C . TYR A 1 82 ? 2.703 -4.888 -13.323 1.00 97.00 82 TYR A C 1
ATOM 637 O O . TYR A 1 82 ? 2.810 -4.025 -12.448 1.00 97.00 82 TYR A O 1
ATOM 645 N N . LYS A 1 83 ? 1.533 -5.453 -13.648 1.00 97.56 83 LYS A N 1
ATOM 646 C CA . LYS A 1 83 ? 0.219 -5.043 -13.121 1.00 97.56 83 LYS A CA 1
ATOM 647 C C . LYS A 1 83 ? -0.286 -5.919 -11.979 1.00 97.56 83 LYS A C 1
ATOM 649 O O . LYS A 1 83 ? -1.182 -5.502 -11.242 1.00 97.56 83 LYS A O 1
ATOM 654 N N . PHE A 1 84 ? 0.270 -7.120 -11.821 1.00 98.12 84 PHE A N 1
ATOM 655 C CA . PHE A 1 84 ? -0.245 -8.134 -10.904 1.00 98.12 84 PHE A CA 1
ATOM 656 C C . PHE A 1 84 ? -0.431 -7.609 -9.480 1.00 98.12 84 PHE A C 1
ATOM 658 O O . PHE A 1 84 ? -1.502 -7.776 -8.899 1.00 98.12 84 PHE A O 1
ATOM 665 N N . SER A 1 85 ? 0.575 -6.931 -8.925 1.00 97.69 85 SER A N 1
ATOM 666 C CA . SER A 1 85 ? 0.503 -6.430 -7.552 1.00 97.69 85 SER A CA 1
ATOM 667 C C . SER A 1 85 ? -0.595 -5.375 -7.376 1.00 97.69 85 SER A C 1
ATOM 669 O O . SER A 1 85 ? -1.331 -5.423 -6.392 1.00 97.69 85 SER A O 1
ATOM 671 N N . SER A 1 86 ? -0.782 -4.476 -8.347 1.00 97.56 86 SER A N 1
ATOM 672 C CA . SER A 1 86 ? -1.868 -3.485 -8.326 1.00 97.56 86 SER A CA 1
ATOM 673 C C . SER A 1 86 ? -3.250 -4.153 -8.353 1.00 97.56 86 SER A C 1
ATOM 675 O O . SER A 1 86 ? -4.135 -3.773 -7.584 1.00 97.56 86 SER A O 1
ATOM 677 N N . ILE A 1 87 ? -3.423 -5.186 -9.187 1.00 98.56 87 ILE A N 1
ATOM 678 C CA . ILE A 1 87 ? -4.664 -5.975 -9.310 1.00 98.56 87 ILE A CA 1
ATOM 679 C C . ILE A 1 87 ? -4.952 -6.769 -8.031 1.00 98.56 87 ILE A C 1
ATOM 681 O O . ILE A 1 87 ? -6.093 -6.807 -7.555 1.00 98.56 87 ILE A O 1
ATOM 685 N N . LEU A 1 88 ? -3.917 -7.389 -7.457 1.00 98.56 88 LEU A N 1
ATOM 686 C CA . LEU A 1 88 ? -4.015 -8.148 -6.217 1.00 98.56 88 LEU A CA 1
ATOM 687 C C . LEU A 1 88 ? -4.490 -7.246 -5.078 1.00 98.56 88 LEU A C 1
ATOM 689 O O . LEU A 1 88 ? -5.482 -7.561 -4.426 1.00 98.56 88 LEU A O 1
ATOM 693 N N . PHE A 1 89 ? -3.831 -6.108 -4.862 1.00 98.62 89 PHE A N 1
ATOM 694 C CA . PHE A 1 89 ? -4.208 -5.190 -3.789 1.00 98.62 89 PHE A CA 1
ATOM 695 C C . PHE A 1 89 ? -5.556 -4.504 -4.027 1.00 98.62 89 PHE A C 1
ATOM 697 O O . PHE A 1 89 ? -6.272 -4.276 -3.057 1.00 98.62 89 PHE A O 1
ATOM 704 N N . ASP A 1 90 ? -5.954 -4.238 -5.274 1.00 98.44 90 ASP A N 1
ATOM 705 C CA . ASP A 1 90 ? -7.300 -3.725 -5.575 1.00 98.44 90 ASP A CA 1
ATOM 706 C C . ASP A 1 90 ? -8.394 -4.741 -5.197 1.00 98.44 90 ASP A C 1
ATOM 708 O O . ASP A 1 90 ? -9.411 -4.402 -4.592 1.00 98.44 90 ASP A O 1
ATOM 712 N N . THR A 1 91 ? -8.138 -6.025 -5.450 1.00 98.62 91 THR A N 1
ATOM 713 C CA . THR A 1 91 ? -9.042 -7.115 -5.048 1.00 98.62 91 THR A CA 1
ATOM 714 C C . THR A 1 91 ? -9.050 -7.316 -3.530 1.00 98.62 91 THR A C 1
ATOM 716 O O . THR A 1 91 ? -10.110 -7.467 -2.921 1.00 98.62 91 THR A O 1
ATOM 719 N N . LEU A 1 92 ? -7.878 -7.283 -2.888 1.00 98.50 92 LEU A N 1
ATOM 720 C CA . LEU A 1 92 ? -7.766 -7.372 -1.430 1.00 98.50 92 LEU A CA 1
ATOM 721 C C . LEU A 1 92 ? -8.427 -6.181 -0.733 1.00 98.50 92 LEU A C 1
ATOM 723 O O . LEU A 1 92 ? -8.986 -6.348 0.349 1.00 98.50 92 LEU A O 1
ATOM 727 N N . LEU A 1 93 ? -8.394 -4.996 -1.343 1.00 98.69 93 LEU A N 1
ATOM 728 C CA . LEU A 1 93 ? -9.098 -3.817 -0.856 1.00 98.69 93 LEU A CA 1
ATOM 729 C C . LEU A 1 93 ? -10.615 -4.024 -0.891 1.00 98.69 93 LEU A C 1
ATOM 731 O O . LEU A 1 93 ? -11.264 -3.732 0.109 1.00 98.69 93 LEU A O 1
ATOM 735 N N . ALA A 1 94 ? -11.175 -4.613 -1.951 1.00 98.50 94 ALA A N 1
ATOM 736 C CA . ALA A 1 94 ? -12.600 -4.962 -1.992 1.00 98.50 94 ALA A CA 1
ATOM 737 C C . ALA A 1 94 ? -13.002 -5.907 -0.842 1.00 98.50 94 ALA A C 1
ATOM 739 O O . ALA A 1 94 ? -13.943 -5.624 -0.093 1.00 98.50 94 ALA A O 1
ATOM 740 N N . LEU A 1 95 ? -12.225 -6.978 -0.636 1.00 98.44 95 LEU A N 1
ATOM 741 C CA . LEU A 1 95 ? -12.418 -7.918 0.476 1.00 98.44 95 LEU A CA 1
ATOM 742 C C . LEU A 1 95 ? -12.280 -7.221 1.838 1.00 98.44 95 LEU A C 1
ATOM 744 O O . LEU A 1 95 ? -13.043 -7.478 2.773 1.00 98.44 95 LEU A O 1
ATOM 748 N N . LEU A 1 96 ? -11.310 -6.317 1.971 1.00 98.44 96 LEU A N 1
ATOM 749 C CA . LEU A 1 96 ? -11.112 -5.549 3.192 1.00 98.44 96 LEU A CA 1
ATOM 750 C C . LEU A 1 96 ? -12.306 -4.632 3.469 1.00 98.44 96 LEU A C 1
ATOM 752 O O . LEU A 1 96 ? -12.750 -4.575 4.614 1.00 98.44 96 LEU A O 1
ATOM 756 N N . LEU A 1 97 ? -12.869 -3.968 2.457 1.00 98.38 97 LEU A N 1
ATOM 757 C CA . LEU A 1 97 ? -14.070 -3.139 2.605 1.00 98.38 97 LEU A CA 1
ATOM 758 C C . LEU A 1 97 ? -15.261 -3.969 3.096 1.00 98.38 97 LEU A C 1
ATOM 760 O O . LEU A 1 97 ? -15.913 -3.573 4.068 1.00 98.38 97 LEU A O 1
ATOM 764 N N . TYR A 1 98 ? -15.490 -5.148 2.509 1.00 98.31 98 TYR A N 1
ATOM 765 C CA . TYR A 1 98 ? -16.481 -6.103 3.014 1.00 98.31 98 TYR A CA 1
ATOM 766 C C . TYR A 1 98 ? -16.236 -6.405 4.501 1.00 98.31 98 TYR A C 1
ATOM 768 O O . TYR A 1 98 ? -17.130 -6.230 5.335 1.00 98.31 98 TYR A O 1
ATOM 776 N N . HIS A 1 99 ? -15.006 -6.787 4.862 1.00 96.94 99 HIS A N 1
ATOM 777 C CA . HIS A 1 99 ? -14.655 -7.152 6.235 1.00 96.94 99 HIS A CA 1
ATOM 778 C C . HIS A 1 99 ? -14.846 -5.995 7.224 1.00 96.94 99 HIS A C 1
ATOM 780 O O . HIS A 1 99 ? -15.395 -6.190 8.314 1.00 96.94 99 HIS A O 1
ATOM 786 N N . VAL A 1 100 ? -14.426 -4.786 6.850 1.00 97.38 100 VAL A N 1
ATOM 787 C CA . VAL A 1 100 ? -14.586 -3.573 7.656 1.00 97.38 100 VAL A CA 1
ATOM 788 C C . VAL A 1 100 ? -16.063 -3.333 7.938 1.00 97.38 100 VAL A C 1
ATOM 790 O O . VAL A 1 100 ? -16.430 -3.199 9.106 1.00 97.38 100 VAL A O 1
ATOM 793 N N . LEU A 1 101 ? -16.921 -3.372 6.918 1.00 97.25 1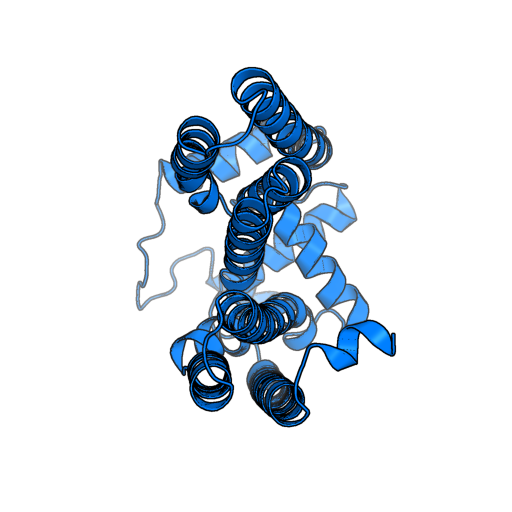01 LEU A N 1
ATOM 794 C CA . LEU A 1 101 ? -18.363 -3.173 7.078 1.00 97.25 101 LEU A CA 1
ATOM 795 C C . LEU A 1 101 ? -18.992 -4.241 7.978 1.00 97.25 101 LEU A C 1
ATOM 797 O O . LEU A 1 101 ? -19.727 -3.905 8.909 1.00 97.25 101 LEU A O 1
ATOM 801 N N . LYS A 1 102 ? -18.643 -5.519 7.783 1.00 96.06 102 LYS A N 1
ATOM 802 C CA . LYS A 1 102 ? -19.095 -6.601 8.673 1.00 96.06 102 LYS A CA 1
ATOM 803 C C . LYS A 1 102 ? -18.672 -6.356 10.119 1.00 96.06 102 LYS A C 1
ATOM 805 O O . LYS A 1 102 ? -19.457 -6.567 11.039 1.00 96.06 102 LYS A O 1
ATOM 810 N N . SER A 1 103 ? -17.453 -5.866 10.330 1.00 94.12 103 SER A N 1
ATOM 811 C CA . SER A 1 103 ? -16.923 -5.570 11.663 1.00 94.12 103 SER A CA 1
ATOM 812 C C . SER A 1 103 ? -17.594 -4.380 12.363 1.00 94.12 103 SER A C 1
ATOM 814 O O . SER A 1 103 ? -17.418 -4.235 13.577 1.00 94.12 103 SER A O 1
ATOM 816 N N . LEU A 1 104 ? -18.306 -3.545 11.597 1.00 95.38 104 LEU A N 1
ATOM 817 C CA . LEU A 1 104 ? -19.114 -2.410 12.051 1.00 95.38 104 LEU A CA 1
ATOM 818 C C . LEU A 1 104 ? -20.596 -2.784 12.238 1.00 95.38 104 LEU A C 1
ATOM 820 O O . LEU A 1 104 ? -21.400 -1.926 12.581 1.00 95.38 104 LEU A O 1
ATOM 824 N N . GLY A 1 105 ? -20.966 -4.052 12.024 1.00 95.88 105 GLY A N 1
ATOM 825 C CA . GLY A 1 105 ? -22.343 -4.531 12.172 1.00 95.88 105 GLY A CA 1
ATOM 826 C C . GLY A 1 105 ? -23.230 -4.298 10.947 1.00 95.88 105 GLY A C 1
ATOM 827 O O . GLY A 1 105 ? -24.440 -4.498 11.027 1.00 95.88 105 GLY A O 1
ATOM 828 N N . VAL A 1 106 ? -22.658 -3.905 9.804 1.00 97.31 106 VAL A N 1
ATOM 829 C CA . VAL A 1 106 ? -23.417 -3.741 8.559 1.00 97.31 106 VAL A CA 1
ATOM 830 C C . VAL A 1 106 ? -23.914 -5.106 8.067 1.00 97.31 106 VAL A C 1
ATOM 832 O O . VAL A 1 106 ? -23.202 -6.116 8.097 1.00 97.31 106 VAL A O 1
ATOM 835 N N . GLY A 1 107 ? -25.176 -5.139 7.634 1.00 96.12 107 GLY A N 1
ATOM 836 C CA . GLY A 1 107 ? -25.824 -6.350 7.140 1.00 96.12 107 GLY A CA 1
ATOM 837 C C . GLY A 1 107 ? -25.146 -6.913 5.888 1.00 96.12 107 GLY A C 1
ATOM 838 O O . GLY A 1 107 ? -24.644 -6.169 5.050 1.00 96.12 107 GLY A O 1
ATOM 839 N N . GLU A 1 108 ? -25.197 -8.240 5.741 1.00 96.00 108 GLU A N 1
ATOM 840 C CA . GLU A 1 108 ? -24.524 -8.999 4.673 1.00 96.00 108 GLU A CA 1
ATOM 841 C C . GLU A 1 108 ? -24.741 -8.410 3.275 1.00 96.00 108 GLU A C 1
ATOM 843 O O . GLU A 1 108 ? -23.786 -8.125 2.561 1.00 96.00 108 GLU A O 1
ATOM 848 N N . LYS A 1 109 ? -26.004 -8.157 2.916 1.00 97.44 109 LYS A N 1
ATOM 849 C CA . LYS A 1 109 ? -26.388 -7.624 1.606 1.00 97.44 109 LYS A CA 1
ATOM 850 C C . LYS A 1 109 ? -25.681 -6.305 1.276 1.00 97.44 109 LYS A C 1
ATOM 852 O O . LYS A 1 109 ? -25.236 -6.123 0.151 1.00 97.44 109 LYS A O 1
ATOM 857 N N . HIS A 1 110 ? -25.579 -5.391 2.241 1.00 98.19 110 HIS A N 1
ATOM 858 C CA . HIS A 1 110 ? -24.954 -4.085 2.026 1.00 98.19 110 HIS A CA 1
ATOM 859 C C . HIS A 1 110 ? -23.427 -4.193 1.978 1.00 98.19 110 HIS A C 1
ATOM 861 O O . HIS A 1 110 ? -22.804 -3.528 1.156 1.00 98.19 110 HIS A O 1
ATOM 867 N N . SER A 1 111 ? -22.828 -5.062 2.798 1.00 98.19 111 SER A N 1
ATOM 868 C CA . SER A 1 111 ? -21.391 -5.352 2.723 1.00 98.19 111 SER A CA 1
ATOM 869 C C . SER A 1 111 ? -20.999 -5.938 1.365 1.00 98.19 111 SER A C 1
ATOM 871 O O . SER A 1 111 ? -20.047 -5.456 0.758 1.00 98.19 111 SER A O 1
ATOM 873 N N . LEU A 1 112 ? -21.766 -6.913 0.862 1.00 98.44 112 LEU A N 1
ATOM 874 C CA . LEU A 1 112 ? -21.566 -7.502 -0.468 1.00 98.44 112 LEU A CA 1
ATOM 875 C C . LEU A 1 112 ? -21.794 -6.485 -1.588 1.00 98.44 112 LEU A C 1
ATOM 877 O O . LEU A 1 112 ? -21.075 -6.495 -2.580 1.00 98.44 112 LEU A O 1
ATOM 881 N N . LEU A 1 113 ? -22.778 -5.593 -1.437 1.00 98.50 113 LEU A N 1
ATOM 882 C CA . LEU A 1 113 ? -23.035 -4.548 -2.425 1.00 98.50 113 LEU A CA 1
ATOM 883 C C . LEU A 1 113 ? -21.849 -3.585 -2.545 1.00 98.50 113 LEU A C 1
ATOM 885 O O . LEU A 1 113 ? -21.450 -3.269 -3.658 1.00 98.50 113 LEU A O 1
ATOM 889 N N . VAL A 1 114 ? -21.266 -3.137 -1.429 1.00 98.44 114 VAL A N 1
ATOM 890 C CA . VAL A 1 114 ? -20.089 -2.249 -1.463 1.00 98.44 114 VAL A CA 1
ATOM 891 C C . VAL A 1 114 ? -18.880 -2.952 -2.076 1.00 98.44 114 VAL A C 1
ATOM 893 O O . VAL A 1 114 ? -18.191 -2.362 -2.906 1.00 98.44 114 VAL A O 1
ATOM 896 N N . GLU A 1 115 ? -18.647 -4.213 -1.714 1.00 98.56 115 GLU A N 1
ATOM 897 C CA . GLU A 1 115 ? -17.598 -5.036 -2.320 1.00 98.56 115 GLU A CA 1
ATOM 898 C C . GLU A 1 115 ? -17.792 -5.178 -3.833 1.00 98.56 115 GLU A C 1
ATOM 900 O O . GLU A 1 115 ? -16.863 -4.917 -4.593 1.00 98.56 115 GLU A O 1
ATOM 905 N N . ALA A 1 116 ? -19.006 -5.510 -4.282 1.00 98.56 116 ALA A N 1
ATOM 906 C CA . ALA A 1 116 ? -19.335 -5.619 -5.699 1.00 98.56 116 ALA A CA 1
ATOM 907 C C . ALA A 1 116 ? -19.161 -4.283 -6.428 1.00 98.56 116 ALA A C 1
ATOM 909 O O . ALA A 1 116 ? -18.559 -4.250 -7.499 1.00 98.56 116 ALA A O 1
ATOM 910 N N . ILE A 1 117 ? -19.635 -3.177 -5.844 1.00 98.56 117 ILE A N 1
ATOM 911 C CA . ILE A 1 117 ? -19.457 -1.838 -6.415 1.00 98.56 117 ILE A CA 1
ATOM 912 C C . ILE A 1 117 ? -17.970 -1.544 -6.603 1.00 98.56 117 ILE A C 1
ATOM 914 O O . ILE A 1 117 ? -17.597 -1.065 -7.666 1.00 98.56 117 ILE A O 1
ATOM 918 N N . TRP A 1 118 ? -17.113 -1.861 -5.630 1.00 98.44 118 TRP A N 1
ATOM 919 C CA . TRP A 1 118 ? -15.668 -1.669 -5.775 1.00 98.44 118 TRP A CA 1
ATOM 920 C C . TRP A 1 118 ? -15.063 -2.597 -6.839 1.00 98.44 118 TRP A C 1
ATOM 922 O O . TRP A 1 118 ? -14.378 -2.138 -7.756 1.00 98.44 118 TRP A O 1
ATOM 932 N N . CYS A 1 119 ? -15.353 -3.900 -6.765 1.00 98.00 119 CYS A N 1
ATOM 933 C CA . CYS A 1 119 ? -14.856 -4.902 -7.709 1.00 98.00 119 CYS A CA 1
ATOM 934 C C . CYS A 1 119 ? -15.239 -4.584 -9.157 1.00 98.00 119 CYS A C 1
ATOM 936 O O . CYS A 1 119 ? -14.424 -4.811 -10.046 1.00 98.00 119 CYS A O 1
ATOM 938 N N . PHE A 1 120 ? -16.429 -4.045 -9.404 1.00 98.00 120 PHE A N 1
ATOM 939 C CA . PHE A 1 120 ? -16.928 -3.760 -10.750 1.00 98.00 120 PHE A CA 1
ATOM 940 C C . PHE A 1 120 ? -16.939 -2.269 -11.097 1.00 98.00 120 PHE A C 1
ATOM 942 O O . PHE A 1 120 ? -17.518 -1.883 -12.109 1.00 98.00 120 PHE A O 1
ATOM 949 N N . ASN A 1 121 ? -16.276 -1.427 -10.298 1.00 98.06 121 ASN A N 1
ATOM 950 C CA . ASN A 1 121 ? -16.087 -0.019 -10.622 1.00 98.06 121 ASN A CA 1
ATOM 951 C C . ASN A 1 121 ? -15.163 0.106 -11.850 1.00 98.06 121 ASN A C 1
ATOM 953 O O . ASN A 1 121 ? -13.982 -0.247 -11.745 1.00 98.06 121 ASN A O 1
ATOM 957 N N . PRO A 1 122 ? -15.640 0.662 -12.984 1.00 97.62 122 PRO A N 1
ATOM 958 C CA . PRO A 1 122 ? -14.824 0.814 -14.185 1.00 97.62 122 PRO A CA 1
ATOM 959 C C . PRO A 1 122 ? -13.541 1.614 -13.944 1.00 97.62 122 PRO A C 1
ATOM 961 O O . PRO A 1 122 ? -12.514 1.304 -14.537 1.00 97.62 122 PRO A O 1
ATOM 964 N N . LEU A 1 123 ? -13.565 2.598 -13.038 1.00 97.12 123 LEU A N 1
ATOM 965 C CA . LEU A 1 123 ? -12.387 3.401 -12.708 1.00 97.12 123 LEU A CA 1
ATOM 966 C C . LEU A 1 123 ? -11.340 2.599 -11.928 1.00 97.12 123 LEU A C 1
ATOM 968 O O . LEU A 1 123 ? -10.154 2.725 -12.215 1.00 97.12 123 LEU A O 1
ATOM 972 N N . ALA A 1 124 ? -11.755 1.753 -10.980 1.00 97.06 124 ALA A N 1
ATOM 973 C CA . ALA A 1 124 ? -10.831 0.909 -10.214 1.00 97.06 124 ALA A CA 1
ATOM 974 C C . ALA A 1 124 ? -10.195 -0.173 -11.103 1.00 97.06 124 ALA A C 1
ATOM 976 O O . ALA A 1 124 ? -8.987 -0.418 -11.039 1.00 97.06 124 ALA A O 1
ATOM 977 N N . ILE A 1 125 ? -11.001 -0.763 -11.994 1.00 98.06 125 ILE A N 1
ATOM 978 C CA . ILE A 1 125 ? -10.534 -1.709 -13.011 1.00 98.06 125 ILE A CA 1
ATOM 979 C C . ILE A 1 125 ? -9.547 -1.024 -13.960 1.00 98.06 125 ILE A C 1
ATOM 981 O O . ILE A 1 125 ? -8.450 -1.537 -14.170 1.00 98.06 125 ILE A O 1
ATOM 985 N N . ALA A 1 126 ? -9.901 0.138 -14.515 1.00 97.12 126 ALA A N 1
ATOM 986 C CA . ALA A 1 126 ? -9.024 0.861 -15.428 1.00 97.12 126 ALA A CA 1
ATOM 987 C C . ALA A 1 126 ? -7.711 1.260 -14.741 1.00 97.12 126 ALA A C 1
ATOM 989 O O . ALA A 1 126 ? -6.638 1.053 -15.303 1.00 97.12 126 ALA A O 1
ATOM 990 N N . ALA A 1 127 ? -7.769 1.763 -13.507 1.00 96.88 127 ALA A N 1
ATOM 991 C CA . ALA A 1 127 ? -6.578 2.124 -12.751 1.00 96.88 127 ALA A CA 1
ATOM 992 C C . ALA A 1 127 ? -5.627 0.927 -12.599 1.00 96.88 127 ALA A C 1
ATOM 994 O O . ALA A 1 127 ? -4.494 0.993 -13.066 1.00 96.88 127 ALA A O 1
ATOM 995 N N . SER A 1 128 ? -6.089 -0.183 -12.016 1.00 97.25 128 SER A N 1
ATOM 996 C CA . SER A 1 128 ? -5.216 -1.316 -11.683 1.00 97.25 128 SER A CA 1
ATOM 997 C C . SER A 1 128 ? -4.873 -2.221 -12.872 1.00 97.25 128 SER A C 1
ATOM 999 O O . SER A 1 128 ? -3.723 -2.629 -13.012 1.00 97.25 128 SER A O 1
ATOM 1001 N N . ALA A 1 129 ? -5.837 -2.538 -13.739 1.00 97.25 129 ALA A N 1
ATOM 1002 C CA . ALA A 1 129 ? -5.677 -3.535 -14.800 1.00 97.25 129 ALA A CA 1
ATOM 1003 C C . ALA A 1 129 ? -5.367 -2.937 -16.176 1.00 97.25 129 ALA A C 1
ATOM 1005 O O . ALA A 1 129 ? -4.593 -3.521 -16.935 1.00 97.25 129 ALA A O 1
ATOM 1006 N N . TRP A 1 130 ? -5.930 -1.774 -16.515 1.00 95.94 130 TRP A N 1
ATOM 1007 C CA . TRP A 1 130 ? -5.652 -1.134 -17.806 1.00 95.94 130 TRP A CA 1
ATOM 1008 C C . TRP A 1 130 ? -4.335 -0.356 -17.758 1.00 95.94 130 TRP A C 1
ATOM 1010 O O . TRP A 1 130 ? -3.404 -0.681 -18.498 1.00 95.94 130 TRP A O 1
ATOM 1020 N N . TYR A 1 131 ? -4.222 0.592 -16.825 1.00 95.44 131 TYR A N 1
ATOM 1021 C CA . TYR A 1 131 ? -3.061 1.474 -16.686 1.00 95.44 131 TYR A CA 1
ATOM 1022 C C . TYR A 1 131 ? -1.959 0.924 -15.770 1.00 95.44 131 TYR A C 1
ATOM 1024 O O . TYR A 1 131 ? -0.809 1.339 -15.875 1.00 95.44 131 TYR A O 1
ATOM 1032 N N . GLY A 1 132 ? -2.281 -0.013 -14.872 1.00 95.50 132 GLY A N 1
ATOM 1033 C CA . GLY A 1 132 ? -1.320 -0.516 -13.884 1.00 95.50 132 GLY A CA 1
ATOM 1034 C C . GLY A 1 132 ? -1.001 0.457 -12.751 1.00 95.50 132 GLY A C 1
ATOM 1035 O O . GLY A 1 132 ? -0.024 0.250 -12.031 1.00 95.50 132 GLY A O 1
ATOM 1036 N N . LEU A 1 133 ? -1.825 1.490 -12.564 1.00 96.00 133 LEU A N 1
ATOM 1037 C CA . LEU A 1 133 ? -1.749 2.388 -11.420 1.00 96.00 133 LEU A CA 1
ATOM 1038 C C . LEU A 1 133 ? -1.902 1.591 -10.125 1.00 96.00 133 LEU A C 1
ATOM 1040 O O . LEU A 1 133 ? -2.704 0.662 -10.019 1.00 96.00 133 LEU A O 1
ATOM 1044 N N . PHE A 1 134 ? -1.119 1.970 -9.127 1.00 96.75 134 PHE A N 1
ATOM 1045 C CA . PHE A 1 134 ? -0.944 1.201 -7.902 1.00 96.75 134 PHE A CA 1
ATOM 1046 C C . PHE A 1 134 ? -1.592 1.858 -6.682 1.00 96.75 134 PHE A C 1
ATOM 1048 O O . PHE A 1 134 ? -1.318 1.453 -5.557 1.00 96.75 134 PHE A O 1
ATOM 1055 N N . ASP A 1 135 ? -2.462 2.854 -6.878 1.00 97.44 135 ASP A N 1
ATOM 1056 C CA . ASP A 1 135 ? -3.161 3.592 -5.814 1.00 97.44 135 ASP A CA 1
ATOM 1057 C C . ASP A 1 135 ? -3.963 2.693 -4.861 1.00 97.44 135 ASP A C 1
ATOM 1059 O O . ASP A 1 135 ? -4.148 3.030 -3.688 1.00 97.44 135 ASP A O 1
ATOM 1063 N N . SER A 1 136 ? -4.391 1.518 -5.327 1.00 97.88 136 SER A N 1
ATOM 1064 C CA . SER A 1 136 ? -5.043 0.494 -4.507 1.00 97.88 136 SER A CA 1
ATOM 1065 C C . SER A 1 136 ? -4.153 -0.024 -3.369 1.00 97.88 136 SER A C 1
ATOM 1067 O O . SER A 1 136 ? -4.663 -0.299 -2.285 1.00 97.88 136 SER A O 1
ATOM 1069 N N . ILE A 1 137 ? -2.832 -0.101 -3.561 1.00 98.69 137 ILE A N 1
ATOM 1070 C CA . ILE A 1 137 ? -1.865 -0.599 -2.568 1.00 98.69 137 ILE A CA 1
ATOM 1071 C C . ILE A 1 137 ? -1.776 0.318 -1.331 1.00 98.69 137 ILE A C 1
ATOM 1073 O O . ILE A 1 137 ? -2.087 -0.148 -0.230 1.00 98.69 137 ILE A O 1
ATOM 1077 N N . PRO A 1 138 ? -1.416 1.619 -1.442 1.00 98.62 138 PRO A N 1
ATOM 1078 C CA . PRO A 1 138 ? -1.414 2.508 -0.283 1.00 98.62 138 PRO A CA 1
ATOM 1079 C C . PRO A 1 138 ? -2.821 2.670 0.307 1.00 98.62 138 PRO A C 1
ATOM 1081 O O . PRO A 1 138 ? -2.955 2.804 1.522 1.00 98.62 138 PRO A O 1
ATOM 1084 N N . THR A 1 139 ? -3.878 2.592 -0.511 1.00 98.56 139 THR A N 1
ATOM 1085 C CA . THR A 1 139 ? -5.267 2.663 -0.028 1.00 98.56 139 THR A CA 1
ATOM 1086 C C . THR A 1 139 ? -5.625 1.459 0.841 1.00 98.56 139 THR A C 1
ATOM 1088 O O . THR A 1 139 ? -6.193 1.632 1.918 1.00 98.56 139 THR A O 1
ATOM 1091 N N . PHE A 1 140 ? -5.241 0.247 0.436 1.00 98.81 140 PHE A N 1
ATOM 1092 C CA . PHE A 1 140 ? -5.393 -0.961 1.246 1.00 98.81 140 PHE A CA 1
ATOM 1093 C C . PHE A 1 140 ? -4.718 -0.809 2.609 1.00 98.81 140 PHE A C 1
ATOM 1095 O O . PHE A 1 140 ? -5.348 -1.050 3.641 1.00 98.81 140 PHE A O 1
ATOM 1102 N N . PHE A 1 141 ? -3.465 -0.353 2.628 1.00 98.81 141 PHE A N 1
ATOM 1103 C CA . PHE A 1 141 ? -2.731 -0.147 3.873 1.00 98.81 141 PHE A CA 1
ATOM 1104 C C . PHE A 1 141 ? -3.377 0.914 4.771 1.00 98.81 141 PHE A C 1
ATOM 1106 O O . PHE A 1 141 ? -3.498 0.696 5.976 1.00 98.81 141 PHE A O 1
ATOM 1113 N N . VAL A 1 142 ? -3.874 2.012 4.197 1.00 98.62 142 VAL A N 1
ATOM 1114 C CA . VAL A 1 142 ? -4.626 3.046 4.924 1.00 98.62 142 VAL A CA 1
ATOM 1115 C C . VAL A 1 142 ? -5.908 2.491 5.540 1.00 98.62 142 VAL A C 1
ATOM 1117 O O . VAL A 1 142 ? -6.145 2.673 6.736 1.00 98.62 142 VAL A O 1
ATOM 1120 N N . VAL A 1 143 ? -6.736 1.801 4.753 1.00 98.62 143 VAL A N 1
ATOM 1121 C CA . VAL A 1 143 ? -8.007 1.239 5.236 1.00 98.62 143 VAL A CA 1
ATOM 1122 C C . VAL A 1 143 ? -7.742 0.210 6.334 1.00 98.62 143 VAL A C 1
ATOM 1124 O O . VAL A 1 143 ? -8.445 0.194 7.348 1.00 98.62 143 VAL A O 1
ATOM 1127 N N . LEU A 1 144 ? -6.695 -0.606 6.187 1.00 98.69 144 LEU A N 1
ATOM 1128 C CA . LEU A 1 144 ? -6.305 -1.587 7.193 1.00 98.69 144 LEU A CA 1
ATOM 1129 C C . LEU A 1 144 ? -5.794 -0.918 8.475 1.00 98.69 144 LEU A C 1
ATOM 1131 O O . LEU A 1 144 ? -6.182 -1.339 9.566 1.00 98.69 144 LEU A O 1
ATOM 1135 N N . ALA A 1 145 ? -4.987 0.139 8.364 1.00 98.62 145 ALA A N 1
ATOM 1136 C CA . ALA A 1 145 ? -4.527 0.921 9.509 1.00 98.62 145 ALA A CA 1
ATOM 1137 C C . ALA A 1 145 ? -5.713 1.497 10.298 1.00 98.62 145 ALA A C 1
ATOM 1139 O O . ALA A 1 145 ? -5.850 1.234 11.493 1.00 98.62 145 ALA A O 1
ATOM 1140 N N . ILE A 1 146 ? -6.643 2.177 9.620 1.00 97.81 146 ILE A N 1
ATOM 1141 C CA . ILE A 1 146 ? -7.854 2.735 10.246 1.00 97.81 146 ILE A CA 1
ATOM 1142 C C . ILE A 1 146 ? -8.697 1.628 10.893 1.00 97.81 146 ILE A C 1
ATOM 1144 O O . ILE A 1 146 ? -9.176 1.778 12.020 1.00 97.81 146 ILE A O 1
ATOM 1148 N N . HIS A 1 147 ? -8.862 0.491 10.216 1.00 97.56 147 HIS A N 1
ATOM 1149 C CA . HIS A 1 147 ? -9.601 -0.644 10.760 1.00 97.56 147 HIS A CA 1
ATOM 1150 C C . HIS A 1 147 ? -8.968 -1.191 12.049 1.00 97.56 147 HIS A C 1
ATOM 1152 O O . HIS A 1 147 ? -9.676 -1.450 13.024 1.00 97.56 147 HIS A O 1
ATOM 1158 N N . LEU A 1 148 ? -7.643 -1.341 12.084 1.00 97.25 148 LEU A N 1
ATOM 1159 C CA . LEU A 1 148 ? -6.905 -1.781 13.269 1.00 97.25 148 LEU A CA 1
ATOM 1160 C C . LEU A 1 148 ? -7.009 -0.765 14.407 1.00 97.25 148 LEU A C 1
ATOM 1162 O O . LEU A 1 148 ? -7.232 -1.155 15.557 1.00 97.25 148 LEU A O 1
ATOM 1166 N N . LEU A 1 149 ? -6.925 0.524 14.088 1.00 95.69 149 LEU A N 1
ATOM 1167 C CA . LEU A 1 149 ? -7.089 1.598 15.058 1.00 95.69 149 LEU A CA 1
ATOM 1168 C C . LEU A 1 149 ? -8.481 1.570 15.704 1.00 95.69 149 LEU A C 1
ATOM 1170 O O . LEU A 1 149 ? -8.590 1.615 16.929 1.00 95.69 149 LEU A O 1
ATOM 1174 N N . ASN A 1 150 ? -9.534 1.355 14.908 1.00 93.44 150 ASN A N 1
ATOM 1175 C CA . ASN A 1 150 ? -10.908 1.169 15.395 1.00 93.44 150 ASN A CA 1
ATOM 1176 C C . ASN A 1 150 ? -11.071 -0.059 16.307 1.00 93.44 150 ASN A C 1
ATOM 1178 O O . ASN A 1 150 ? -12.021 -0.140 17.085 1.00 93.44 150 ASN A O 1
ATOM 1182 N N . LYS A 1 151 ? -10.149 -1.023 16.240 1.00 93.38 151 LYS A N 1
ATOM 1183 C CA . LYS A 1 151 ? -10.088 -2.185 17.139 1.00 93.38 151 LYS A CA 1
ATOM 1184 C C . LYS A 1 151 ? -9.113 -1.981 18.307 1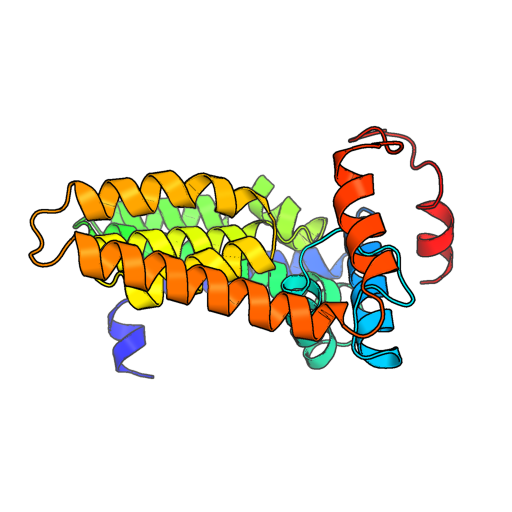.00 93.38 151 LYS A C 1
ATOM 1186 O O . LYS A 1 151 ? -8.762 -2.959 18.961 1.00 93.38 151 LYS A O 1
ATOM 1191 N N . SER A 1 152 ? -8.694 -0.740 18.583 1.00 94.06 152 SER A N 1
ATOM 1192 C CA . SER A 1 152 ? -7.699 -0.388 19.612 1.00 94.06 152 SER A CA 1
ATOM 1193 C C . SER A 1 152 ? -6.376 -1.146 19.450 1.00 94.06 152 SER A C 1
ATOM 1195 O O . SER A 1 152 ? -5.790 -1.616 20.423 1.00 94.06 152 SER A O 1
ATOM 1197 N N . ARG A 1 153 ? -5.931 -1.321 18.199 1.00 96.19 153 ARG A N 1
ATOM 1198 C CA . ARG A 1 153 ? -4.641 -1.926 17.847 1.00 96.19 153 ARG A CA 1
ATOM 1199 C C . ARG A 1 153 ? -3.725 -0.863 17.247 1.00 96.19 153 ARG A C 1
ATOM 1201 O O . ARG A 1 153 ? -3.469 -0.856 16.044 1.00 96.19 153 ARG A O 1
ATOM 1208 N N . GLU A 1 154 ? -3.248 0.044 18.092 1.00 97.31 154 GLU A N 1
ATOM 1209 C CA . GLU A 1 154 ? -2.487 1.224 17.670 1.00 97.31 154 GLU A CA 1
ATOM 1210 C C . GLU A 1 154 ? -1.147 0.856 17.006 1.00 97.31 154 GLU A C 1
ATOM 1212 O O . GLU A 1 154 ? -0.807 1.410 15.967 1.00 97.31 154 GLU A O 1
ATOM 1217 N N . TYR A 1 155 ? -0.410 -0.119 17.546 1.00 97.56 155 TYR A N 1
ATOM 1218 C CA . TYR A 1 155 ? 0.918 -0.493 17.032 1.00 97.56 155 TYR A CA 1
ATOM 1219 C C . TYR A 1 155 ? 0.903 -1.117 15.629 1.00 97.56 155 TYR A C 1
ATOM 1221 O O . TYR A 1 155 ? 1.652 -0.664 14.772 1.00 97.56 155 TYR A O 1
ATOM 1229 N N . PRO A 1 156 ? 0.067 -2.126 15.314 1.00 98.25 156 PRO A N 1
ATOM 1230 C CA . PRO A 1 156 ? -0.006 -2.592 13.934 1.00 98.25 156 PRO A CA 1
ATOM 1231 C C . PRO A 1 156 ? -0.632 -1.530 13.014 1.00 98.25 156 PRO A C 1
ATOM 1233 O O . PRO A 1 156 ? -0.257 -1.462 11.849 1.00 98.25 156 PRO A O 1
ATOM 1236 N N . SER A 1 157 ? -1.522 -0.660 13.516 1.00 98.44 157 SER A N 1
ATOM 1237 C CA . SER A 1 157 ? -2.029 0.475 12.732 1.00 98.44 157 SER A CA 1
ATOM 1238 C C . SER A 1 157 ? -0.904 1.411 12.280 1.00 98.44 157 SER A C 1
ATOM 1240 O O . SER A 1 157 ? -0.900 1.808 11.116 1.00 98.44 157 SER A O 1
ATOM 1242 N N . SER A 1 158 ? 0.057 1.750 13.149 1.00 98.56 158 SER A N 1
ATOM 1243 C CA . SER A 1 158 ? 1.176 2.624 12.767 1.00 98.56 158 SER A CA 1
ATOM 1244 C C . SER A 1 158 ? 2.067 1.994 11.704 1.00 98.56 158 SER A C 1
ATOM 1246 O O . SER A 1 158 ? 2.460 2.684 10.766 1.00 98.56 158 SER A O 1
ATOM 1248 N N . VAL A 1 159 ? 2.322 0.685 11.796 1.00 98.69 159 VAL A N 1
ATOM 1249 C CA . VAL A 1 159 ? 3.072 -0.059 10.773 1.00 98.69 159 VAL A CA 1
ATOM 1250 C C . VAL A 1 159 ? 2.352 -0.006 9.429 1.00 98.69 159 VAL A C 1
ATOM 1252 O O . VAL A 1 159 ? 2.964 0.353 8.430 1.00 98.69 159 VAL A O 1
ATOM 1255 N N . PHE A 1 160 ? 1.052 -0.307 9.377 1.00 98.75 160 PHE A N 1
ATOM 1256 C CA . PHE A 1 160 ? 0.320 -0.266 8.108 1.00 98.75 160 PHE A CA 1
ATOM 1257 C C . PHE A 1 160 ? 0.205 1.151 7.542 1.00 98.75 160 PHE A C 1
ATOM 1259 O O . PHE A 1 160 ? 0.350 1.325 6.336 1.00 98.75 160 PHE A O 1
ATOM 1266 N N . LEU A 1 161 ? 0.044 2.181 8.379 1.00 98.81 161 LEU A N 1
ATOM 1267 C CA . LEU A 1 161 ? 0.091 3.559 7.891 1.00 98.81 161 LEU A CA 1
ATOM 1268 C C . LEU A 1 161 ? 1.466 3.891 7.285 1.00 98.81 161 LEU A C 1
ATOM 1270 O O . LEU A 1 161 ? 1.523 4.493 6.213 1.00 98.81 161 LEU A O 1
ATOM 1274 N N . ALA A 1 162 ? 2.557 3.453 7.923 1.00 98.81 162 ALA A N 1
ATOM 1275 C CA . ALA A 1 162 ? 3.914 3.604 7.397 1.00 98.81 162 ALA A CA 1
ATOM 1276 C C . ALA A 1 162 ? 4.098 2.874 6.059 1.00 98.81 162 ALA A C 1
ATOM 1278 O O . ALA A 1 162 ? 4.631 3.465 5.129 1.00 98.81 162 ALA A O 1
ATOM 1279 N N . LEU A 1 163 ? 3.598 1.641 5.914 1.00 98.75 163 LEU A N 1
ATOM 1280 C CA . LEU A 1 163 ? 3.623 0.911 4.637 1.00 98.75 163 LEU A CA 1
ATOM 1281 C C . LEU A 1 163 ? 2.853 1.653 3.534 1.00 98.75 163 LEU A C 1
ATOM 1283 O O . LEU A 1 163 ? 3.292 1.681 2.385 1.00 98.75 163 LEU A O 1
ATOM 1287 N N . GLY A 1 164 ? 1.738 2.302 3.880 1.00 98.69 164 GLY A N 1
ATOM 1288 C CA . GLY A 1 164 ? 1.027 3.200 2.972 1.00 98.69 164 GLY A CA 1
ATOM 1289 C C . GLY A 1 164 ? 1.924 4.335 2.476 1.00 98.69 164 GLY A C 1
ATOM 1290 O O . GLY A 1 164 ? 2.074 4.499 1.266 1.00 98.69 164 GLY A O 1
ATOM 1291 N N . VAL A 1 165 ? 2.562 5.063 3.401 1.00 98.50 165 VAL A N 1
ATOM 1292 C CA . VAL A 1 165 ? 3.488 6.171 3.091 1.00 98.50 165 VAL A CA 1
ATOM 1293 C C . VAL A 1 165 ? 4.678 5.707 2.255 1.00 98.50 165 VAL A C 1
ATOM 1295 O O . VAL A 1 165 ? 5.014 6.339 1.260 1.00 98.50 165 VAL A O 1
ATOM 1298 N N . LEU A 1 166 ? 5.260 4.564 2.611 1.00 98.19 166 LEU A N 1
ATOM 1299 C CA . LEU A 1 166 ? 6.381 3.944 1.907 1.00 98.19 166 LEU A CA 1
ATOM 1300 C C . LEU A 1 166 ? 6.018 3.434 0.510 1.00 98.19 166 LEU A C 1
ATOM 1302 O O . LEU A 1 166 ? 6.915 3.112 -0.266 1.00 98.19 166 LEU A O 1
ATOM 1306 N N . THR A 1 167 ? 4.726 3.349 0.183 1.00 98.00 167 THR A N 1
ATOM 1307 C CA . THR A 1 167 ? 4.240 3.030 -1.165 1.00 98.00 167 THR A CA 1
ATOM 1308 C C . THR A 1 167 ? 3.955 4.305 -1.963 1.00 98.00 167 THR A C 1
ATOM 1310 O O . THR A 1 167 ? 4.309 4.395 -3.136 1.00 98.00 167 THR A O 1
ATOM 1313 N N . LYS A 1 168 ? 3.304 5.300 -1.350 1.00 96.19 168 LYS A N 1
ATOM 1314 C CA . LYS A 1 168 ? 2.977 6.604 -1.951 1.00 96.19 168 LYS A CA 1
ATOM 1315 C C . LYS A 1 168 ? 2.834 7.630 -0.835 1.00 96.19 168 LYS A C 1
ATOM 1317 O O . LYS A 1 168 ? 2.330 7.286 0.216 1.00 96.19 168 LYS A O 1
ATOM 1322 N N . VAL A 1 169 ? 3.191 8.894 -1.054 1.00 94.31 169 VAL A N 1
ATOM 1323 C CA . VAL A 1 169 ? 3.301 9.885 0.041 1.00 94.31 169 VAL A CA 1
ATOM 1324 C C . VAL A 1 169 ? 1.949 10.298 0.659 1.00 94.31 169 VAL A C 1
ATOM 1326 O O . VAL A 1 169 ? 1.893 10.655 1.835 1.00 94.31 169 VAL A O 1
ATOM 1329 N N . PHE A 1 170 ? 0.833 10.228 -0.083 1.00 95.44 170 PHE A N 1
ATOM 1330 C CA . PHE A 1 170 ? -0.459 10.783 0.366 1.00 95.44 170 PHE A CA 1
ATOM 1331 C C . PHE A 1 170 ? -0.995 10.264 1.721 1.00 95.44 170 PHE A C 1
ATOM 1333 O O . PHE A 1 170 ? -1.583 11.072 2.438 1.00 95.44 170 PHE A O 1
ATOM 1340 N N . PRO A 1 171 ? -0.810 8.991 2.142 1.00 98.00 171 PRO A N 1
ATOM 1341 C CA . PRO A 1 171 ? -1.254 8.493 3.444 1.00 98.00 171 PRO A CA 1
ATOM 1342 C C . PRO A 1 171 ? -0.677 9.257 4.634 1.00 98.00 171 PRO A C 1
ATOM 1344 O O . PRO A 1 171 ? -1.271 9.228 5.711 1.00 98.00 171 PRO A O 1
ATOM 1347 N N . LEU A 1 172 ? 0.435 9.981 4.457 1.00 97.25 172 LEU A N 1
ATOM 1348 C CA . LEU A 1 172 ? 1.046 10.789 5.512 1.00 97.25 172 LEU A CA 1
ATOM 1349 C C . LEU A 1 172 ? 0.071 11.843 6.055 1.00 97.25 172 LEU A C 1
ATOM 1351 O O . LEU A 1 172 ? 0.105 12.150 7.247 1.00 97.25 172 LEU A O 1
ATOM 1355 N N . ILE A 1 173 ? -0.858 12.329 5.221 1.00 97.00 173 ILE A N 1
ATOM 1356 C CA . ILE A 1 173 ? -1.894 13.288 5.632 1.00 97.00 173 ILE A CA 1
ATOM 1357 C C . ILE A 1 173 ? -2.800 12.745 6.747 1.00 97.00 173 ILE A C 1
ATOM 1359 O O . ILE A 1 173 ? -3.404 13.520 7.484 1.00 97.00 173 ILE A O 1
ATOM 1363 N N . LEU A 1 174 ? -2.884 11.420 6.903 1.00 97.81 174 LEU A N 1
ATOM 1364 C CA . LEU A 1 174 ? -3.696 10.775 7.933 1.00 97.81 174 LEU A CA 1
ATOM 1365 C C . LEU A 1 174 ? -2.956 10.602 9.261 1.00 97.81 174 LEU A C 1
ATOM 1367 O O . LEU A 1 174 ? -3.584 10.228 10.254 1.00 97.81 174 LEU A O 1
ATOM 1371 N N . LEU A 1 175 ? -1.652 10.885 9.330 1.00 98.00 175 LEU A N 1
ATOM 1372 C CA . LEU A 1 175 ? -0.908 10.792 10.584 1.00 98.00 175 LEU A CA 1
ATOM 1373 C C . LEU A 1 175 ? -1.522 11.705 11.670 1.00 98.00 175 LEU A C 1
ATOM 1375 O O . LEU A 1 175 ? -1.891 11.173 12.716 1.00 98.00 175 LEU A O 1
ATOM 1379 N N . PRO A 1 176 ? -1.782 13.011 11.444 1.00 97.75 176 PRO A N 1
ATOM 1380 C CA . PRO A 1 176 ? -2.462 13.849 12.437 1.00 97.75 176 PRO A CA 1
ATOM 1381 C C . PRO A 1 176 ? -3.835 13.304 12.858 1.00 97.75 176 PRO A C 1
ATOM 1383 O O . PRO A 1 176 ? -4.160 13.289 14.045 1.00 97.75 176 PRO A O 1
ATOM 1386 N N . THR A 1 177 ? -4.629 12.802 11.907 1.00 96.19 177 THR A N 1
ATOM 1387 C CA . THR A 1 177 ? -5.967 12.253 12.177 1.00 96.19 177 THR A CA 1
ATOM 1388 C C . THR A 1 177 ? -5.907 10.985 13.029 1.00 96.19 177 THR A C 1
ATOM 1390 O O . THR A 1 177 ? -6.692 10.837 13.966 1.00 96.19 177 THR A O 1
ATOM 1393 N N . THR A 1 178 ? -4.963 10.082 12.754 1.00 97.38 178 THR A N 1
ATOM 1394 C CA . THR A 1 178 ? -4.781 8.856 13.550 1.00 97.38 178 THR A CA 1
ATOM 1395 C C . THR A 1 178 ? -4.295 9.168 14.965 1.00 97.38 178 THR A C 1
ATOM 1397 O O . THR A 1 178 ? -4.815 8.598 15.924 1.00 97.38 178 THR A O 1
ATOM 1400 N N . LEU A 1 179 ? -3.387 10.134 15.134 1.00 97.81 179 LEU A N 1
ATOM 1401 C CA . LEU A 1 179 ? -2.945 10.586 16.457 1.00 97.81 179 LEU A CA 1
ATOM 1402 C C . LEU A 1 179 ? -4.083 11.246 17.248 1.00 97.81 179 LEU A C 1
ATOM 1404 O O . LEU A 1 179 ? -4.261 10.953 18.434 1.00 97.81 179 LEU A O 1
ATOM 1408 N N . LEU A 1 180 ? -4.901 12.077 16.594 1.00 97.06 180 LEU A N 1
ATOM 1409 C CA . LEU A 1 180 ? -6.083 12.688 17.206 1.00 97.06 180 LEU A CA 1
ATOM 1410 C C . LEU A 1 180 ? -7.110 11.631 17.639 1.00 97.06 180 LEU A C 1
ATOM 1412 O O . LEU A 1 180 ? -7.673 11.729 18.733 1.00 97.06 180 LEU A O 1
ATOM 1416 N N . ALA A 1 181 ? -7.325 10.592 16.829 1.00 96.00 181 ALA A N 1
ATOM 1417 C CA . ALA A 1 181 ? -8.199 9.476 17.185 1.00 96.00 181 ALA A CA 1
ATOM 1418 C C . ALA A 1 181 ? -7.704 8.739 18.446 1.00 96.00 181 ALA A C 1
ATOM 1420 O O . ALA A 1 181 ? -8.503 8.409 19.323 1.00 96.00 181 ALA A O 1
ATOM 1421 N N . ILE A 1 182 ? -6.387 8.550 18.606 1.00 97.00 182 ILE A N 1
ATOM 1422 C CA . ILE A 1 182 ? -5.816 7.965 19.834 1.00 97.00 182 ILE A CA 1
ATOM 1423 C C . ILE A 1 182 ? -6.012 8.911 21.026 1.00 97.00 182 ILE A C 1
ATOM 1425 O O . ILE A 1 182 ? -6.446 8.468 22.093 1.00 97.00 182 ILE A O 1
ATOM 1429 N N . ALA A 1 183 ? -5.746 10.209 20.856 1.00 96.50 183 ALA A N 1
ATOM 1430 C CA . ALA A 1 183 ? -5.870 11.216 21.915 1.00 96.50 183 ALA A CA 1
ATOM 1431 C C . ALA A 1 183 ? -7.308 11.344 22.454 1.00 96.50 183 ALA A C 1
ATOM 1433 O O . ALA A 1 183 ? -7.527 11.498 23.661 1.00 96.50 183 ALA A O 1
ATOM 1434 N N . THR A 1 184 ? -8.292 11.231 21.563 1.00 95.06 184 THR A N 1
ATOM 1435 C CA . THR A 1 184 ? -9.725 11.338 21.881 1.00 95.06 184 THR A CA 1
ATOM 1436 C C . THR A 1 184 ? -10.362 10.008 22.292 1.00 95.06 184 THR A C 1
ATOM 1438 O O . THR A 1 184 ? -11.467 10.002 22.834 1.00 95.06 184 THR A O 1
ATOM 1441 N N . SER A 1 185 ? -9.662 8.881 22.123 1.00 93.06 185 SER A N 1
ATOM 1442 C CA . SER A 1 185 ? -10.147 7.560 22.541 1.00 93.06 185 SER A CA 1
ATOM 1443 C C . SER A 1 185 ? -10.414 7.484 24.051 1.00 93.06 185 SER A C 1
ATOM 1445 O O . SER A 1 185 ? -9.841 8.232 24.843 1.00 93.06 185 SER A O 1
ATOM 1447 N N . ARG A 1 186 ? -11.253 6.540 24.494 1.00 90.00 186 ARG A N 1
ATOM 1448 C CA . ARG A 1 186 ? -11.487 6.271 25.930 1.00 90.00 186 ARG A CA 1
ATOM 1449 C C . ARG A 1 186 ? -10.402 5.387 26.568 1.00 90.00 186 ARG A C 1
ATOM 1451 O O . ARG A 1 186 ? -10.555 4.960 27.707 1.00 90.00 186 ARG A O 1
ATOM 1458 N N . ASN A 1 187 ? -9.316 5.111 25.846 1.00 86.94 187 ASN A N 1
ATOM 1459 C CA . ASN A 1 187 ? -8.256 4.217 26.298 1.00 86.94 187 ASN A CA 1
ATOM 1460 C C . ASN A 1 187 ? -7.394 4.874 27.390 1.00 86.94 187 ASN A C 1
ATOM 1462 O O . ASN A 1 187 ? -7.157 6.083 27.375 1.00 86.94 187 ASN A O 1
ATOM 1466 N N . VAL A 1 188 ? -6.881 4.065 28.318 1.00 86.31 188 VAL A N 1
ATOM 1467 C CA . VAL A 1 188 ? -5.840 4.485 29.270 1.00 86.31 188 VAL A CA 1
ATOM 1468 C C . VAL A 1 188 ? -4.471 4.551 28.577 1.00 86.31 188 VAL A C 1
ATOM 1470 O O . VAL A 1 188 ? -4.251 3.891 27.559 1.00 86.31 188 VAL A O 1
ATOM 1473 N N . GLY A 1 189 ? -3.544 5.357 29.108 1.00 92.50 189 GLY A N 1
ATOM 1474 C CA . GLY A 1 189 ? -2.176 5.449 28.577 1.00 92.50 189 GLY A CA 1
ATOM 1475 C C . GLY A 1 189 ? -2.067 6.111 27.196 1.00 92.50 189 GLY A C 1
ATOM 1476 O O . GLY A 1 189 ? -1.211 5.747 26.398 1.00 92.50 189 GLY A O 1
ATOM 1477 N N . LYS A 1 190 ? -2.935 7.077 26.872 1.00 93.69 190 LYS A N 1
ATOM 1478 C CA . LYS A 1 190 ? -2.982 7.692 25.530 1.00 93.69 190 LYS A CA 1
ATOM 1479 C C . LYS A 1 190 ? -1.649 8.312 25.107 1.00 93.69 190 LYS A C 1
ATOM 1481 O O . LYS A 1 190 ? -1.232 8.124 23.972 1.00 93.69 190 LYS A O 1
ATOM 1486 N N . ALA A 1 191 ? -0.966 9.002 26.023 1.00 95.94 191 ALA A N 1
ATOM 1487 C CA . ALA A 1 191 ? 0.319 9.641 25.740 1.00 95.94 191 ALA A CA 1
ATOM 1488 C C . ALA A 1 191 ? 1.404 8.622 25.350 1.00 95.94 191 ALA A C 1
ATOM 1490 O O . ALA A 1 191 ? 2.085 8.813 24.345 1.00 95.94 191 ALA A O 1
ATOM 1491 N N . SER A 1 192 ? 1.522 7.506 26.081 1.00 96.69 192 SER A N 1
ATOM 1492 C CA . SER A 1 192 ? 2.489 6.453 25.748 1.00 96.69 192 SER A CA 1
ATOM 1493 C C . SER A 1 192 ? 2.125 5.733 24.451 1.00 96.69 192 SER A C 1
ATOM 1495 O O . SER A 1 192 ? 3.012 5.427 23.659 1.00 96.69 192 SER A O 1
ATOM 1497 N N . LYS A 1 193 ? 0.830 5.524 24.179 1.00 96.75 193 LYS A N 1
ATOM 1498 C CA . LYS A 1 193 ? 0.355 4.980 22.898 1.00 96.75 193 LYS A CA 1
ATOM 1499 C C . LYS A 1 193 ? 0.679 5.895 21.720 1.00 96.75 193 LYS A C 1
ATOM 1501 O O . LYS A 1 193 ? 1.158 5.397 20.711 1.00 96.75 193 LYS A O 1
ATOM 1506 N N . ILE A 1 194 ? 0.456 7.203 21.851 1.00 98.00 194 ILE A N 1
ATOM 1507 C CA . ILE A 1 194 ? 0.809 8.208 20.835 1.00 98.00 194 ILE A CA 1
ATOM 1508 C C . ILE A 1 194 ? 2.315 8.195 20.582 1.00 98.00 194 ILE A C 1
ATOM 1510 O O . ILE A 1 194 ? 2.736 8.089 19.433 1.00 98.00 194 ILE A O 1
ATOM 1514 N N . LEU A 1 195 ? 3.124 8.241 21.643 1.00 98.25 195 LEU A N 1
ATOM 1515 C CA . LEU A 1 195 ? 4.579 8.216 21.522 1.00 98.25 195 LEU A CA 1
ATOM 1516 C C . LEU A 1 195 ? 5.058 6.938 20.820 1.00 98.25 195 LEU A C 1
ATOM 1518 O O . LEU A 1 195 ? 5.815 7.012 19.856 1.00 98.25 195 LEU A O 1
ATOM 1522 N N . ALA A 1 196 ? 4.565 5.773 21.244 1.00 98.12 196 ALA A N 1
ATOM 1523 C CA . ALA A 1 196 ? 4.885 4.500 20.608 1.00 98.12 196 ALA A CA 1
ATOM 1524 C C . ALA A 1 196 ? 4.415 4.443 19.146 1.00 98.12 196 ALA A C 1
ATOM 1526 O O . ALA A 1 196 ? 5.146 3.949 18.294 1.00 98.12 196 ALA A O 1
ATOM 1527 N N . TYR A 1 197 ? 3.231 4.978 18.832 1.00 98.38 197 TYR A N 1
ATOM 1528 C CA . TYR A 1 197 ? 2.717 5.054 17.463 1.00 98.38 197 TYR A CA 1
ATOM 1529 C C . TYR A 1 197 ? 3.670 5.844 16.562 1.00 98.38 197 TYR A C 1
ATOM 1531 O O . TYR A 1 197 ? 4.045 5.349 15.501 1.00 98.38 197 TYR A O 1
ATOM 1539 N N . ILE A 1 198 ? 4.093 7.033 17.007 1.00 98.56 198 ILE A N 1
ATOM 1540 C CA . ILE A 1 198 ? 5.031 7.901 16.281 1.00 98.56 198 ILE A CA 1
ATOM 1541 C C . ILE A 1 198 ? 6.379 7.205 16.107 1.00 98.56 198 ILE A C 1
ATOM 1543 O O . ILE A 1 198 ? 6.896 7.179 14.996 1.00 98.56 198 ILE A O 1
ATOM 1547 N N . ILE A 1 199 ? 6.929 6.611 17.172 1.00 98.69 199 ILE A N 1
ATOM 1548 C CA . ILE A 1 199 ? 8.225 5.922 17.119 1.00 98.69 199 ILE A CA 1
ATOM 1549 C C . ILE A 1 199 ? 8.173 4.748 16.141 1.00 98.69 199 ILE A C 1
ATOM 1551 O O . ILE A 1 199 ? 9.043 4.642 15.287 1.00 98.69 199 ILE A O 1
ATOM 1555 N N . ILE A 1 200 ? 7.156 3.887 16.228 1.00 98.62 200 ILE A N 1
ATOM 1556 C CA . ILE A 1 200 ? 7.025 2.719 15.346 1.00 98.62 200 ILE A CA 1
ATOM 1557 C C . ILE A 1 200 ? 6.819 3.161 13.894 1.00 98.62 200 ILE A C 1
ATOM 1559 O O . ILE A 1 200 ? 7.458 2.612 13.000 1.00 98.62 200 ILE A O 1
ATOM 1563 N N . PHE A 1 201 ? 5.959 4.158 13.660 1.00 98.69 201 PHE A N 1
ATOM 1564 C CA . PHE A 1 201 ? 5.737 4.724 12.330 1.00 98.69 201 PHE A CA 1
ATOM 1565 C C . PHE A 1 201 ? 7.040 5.284 11.745 1.00 98.69 201 PHE A C 1
ATOM 1567 O O . PHE A 1 201 ? 7.443 4.890 10.654 1.00 98.69 201 PHE A O 1
ATOM 1574 N N . ALA A 1 202 ? 7.721 6.162 12.488 1.00 98.50 202 ALA A N 1
ATOM 1575 C CA . ALA A 1 202 ? 8.956 6.798 12.049 1.00 98.50 202 ALA A CA 1
ATOM 1576 C C . ALA A 1 202 ? 10.064 5.768 11.828 1.00 98.50 202 ALA A C 1
ATOM 1578 O O . ALA A 1 202 ? 10.736 5.816 10.807 1.00 98.50 202 ALA A O 1
ATOM 1579 N N . PHE A 1 203 ? 10.219 4.801 12.734 1.00 98.44 203 PHE A N 1
ATOM 1580 C CA . PHE A 1 203 ? 11.189 3.721 12.587 1.00 98.44 203 PHE A CA 1
ATOM 1581 C C . PHE A 1 203 ? 10.925 2.891 11.328 1.00 98.44 203 PHE A C 1
ATOM 1583 O O . PHE A 1 203 ? 11.847 2.663 10.554 1.00 98.44 203 PHE A O 1
ATOM 1590 N N . ALA A 1 204 ? 9.674 2.488 11.082 1.00 97.88 204 ALA A N 1
ATOM 1591 C CA . ALA A 1 204 ? 9.317 1.729 9.886 1.00 97.88 204 ALA A CA 1
ATOM 1592 C C . ALA A 1 204 ? 9.630 2.506 8.598 1.00 97.88 204 ALA A C 1
ATOM 1594 O O . ALA A 1 204 ? 10.233 1.942 7.687 1.00 97.88 204 ALA A O 1
ATOM 1595 N N . VAL A 1 205 ? 9.275 3.797 8.542 1.00 97.94 205 VAL A N 1
ATOM 1596 C CA . VAL A 1 205 ? 9.592 4.659 7.392 1.00 97.94 205 VAL A CA 1
ATOM 1597 C C . VAL A 1 205 ? 11.105 4.799 7.222 1.00 97.94 205 VAL A C 1
ATOM 1599 O O . VAL A 1 205 ? 11.632 4.494 6.157 1.00 97.94 205 VAL A O 1
ATOM 1602 N N . LEU A 1 206 ? 11.818 5.200 8.276 1.00 97.12 206 LEU A N 1
ATOM 1603 C CA . LEU A 1 206 ? 13.253 5.477 8.221 1.00 97.12 206 LEU A CA 1
ATOM 1604 C C . LEU A 1 206 ? 14.075 4.246 7.855 1.00 97.12 206 LEU A C 1
ATOM 1606 O O . LEU A 1 206 ? 15.011 4.370 7.077 1.00 97.12 206 LEU A O 1
ATOM 1610 N N . VAL A 1 207 ? 13.745 3.068 8.388 1.00 97.06 207 VAL A N 1
ATOM 1611 C CA . VAL A 1 207 ? 14.485 1.838 8.076 1.00 97.06 207 VAL A CA 1
ATOM 1612 C C . VAL A 1 207 ? 14.359 1.496 6.596 1.00 97.06 207 VAL A C 1
ATOM 1614 O O . VAL A 1 207 ? 15.368 1.230 5.950 1.00 97.06 207 VAL A O 1
ATOM 1617 N N . VAL A 1 208 ? 13.144 1.521 6.047 1.00 96.38 208 VAL A N 1
ATOM 1618 C CA . VAL A 1 208 ? 12.924 1.159 4.641 1.00 96.38 208 VAL A CA 1
ATOM 1619 C C . VAL A 1 208 ? 13.524 2.209 3.705 1.00 96.38 208 VAL A C 1
ATOM 1621 O O . VAL A 1 208 ? 14.219 1.842 2.759 1.00 96.38 208 VAL A O 1
ATOM 1624 N N . GLU A 1 209 ? 13.329 3.499 3.992 1.00 94.81 209 GLU A N 1
ATOM 1625 C CA . GLU A 1 209 ? 13.926 4.588 3.208 1.00 94.81 209 GLU A CA 1
ATOM 1626 C C . GLU A 1 209 ? 15.453 4.560 3.256 1.00 94.81 209 GLU A C 1
ATOM 1628 O O . GLU A 1 209 ? 16.101 4.683 2.217 1.00 94.81 209 GLU A O 1
ATOM 1633 N N . ALA A 1 210 ? 16.044 4.352 4.436 1.00 94.88 210 ALA A N 1
ATOM 1634 C CA . ALA A 1 210 ? 17.491 4.269 4.580 1.00 94.88 210 ALA A CA 1
ATOM 1635 C C . ALA A 1 210 ? 18.047 3.095 3.774 1.00 94.88 210 ALA A C 1
ATOM 1637 O O . ALA A 1 210 ? 18.962 3.294 2.985 1.00 94.88 210 ALA A O 1
ATOM 1638 N N . VAL A 1 211 ? 17.470 1.896 3.905 1.00 95.00 211 VAL A N 1
ATOM 1639 C CA . VAL A 1 211 ? 17.927 0.713 3.157 1.00 95.00 211 VAL A CA 1
ATOM 1640 C C . VAL A 1 211 ? 17.831 0.941 1.648 1.00 95.00 211 VAL A C 1
ATOM 1642 O O . VAL A 1 211 ? 18.792 0.669 0.932 1.00 95.00 211 VAL A O 1
ATOM 1645 N N . ALA A 1 212 ? 16.710 1.476 1.164 1.00 94.69 212 ALA A N 1
ATOM 1646 C CA . ALA A 1 212 ? 16.495 1.668 -0.266 1.00 94.69 212 ALA A CA 1
ATOM 1647 C C . ALA A 1 212 ? 17.293 2.842 -0.854 1.00 94.69 212 ALA A C 1
ATOM 1649 O O . ALA A 1 212 ? 17.617 2.817 -2.040 1.00 94.69 212 ALA A O 1
ATOM 1650 N N . SER A 1 213 ? 17.617 3.865 -0.059 1.00 93.75 213 SER A N 1
ATOM 1651 C CA . SER A 1 213 ? 18.249 5.098 -0.548 1.00 93.75 213 SER A CA 1
ATOM 1652 C C . SER A 1 213 ? 19.743 5.200 -0.234 1.00 93.75 213 SER A C 1
ATOM 1654 O O . SER A 1 213 ? 20.418 6.005 -0.867 1.00 93.75 213 SER A O 1
ATOM 1656 N N . PHE A 1 214 ? 20.297 4.405 0.691 1.00 92.69 214 PHE A N 1
ATOM 1657 C CA . PHE A 1 214 ? 21.665 4.585 1.214 1.00 92.69 214 PHE A CA 1
ATOM 1658 C C . PHE A 1 214 ? 22.756 4.670 0.134 1.00 92.69 214 PHE A C 1
ATOM 1660 O O . PHE A 1 214 ? 23.655 5.502 0.232 1.00 92.69 214 PHE A O 1
ATOM 1667 N N . LYS A 1 215 ? 22.679 3.843 -0.917 1.00 91.69 215 LYS A N 1
ATOM 1668 C CA . LYS A 1 215 ? 23.685 3.818 -1.996 1.00 91.69 215 LYS A CA 1
ATOM 1669 C C . LYS A 1 215 ? 23.635 5.037 -2.923 1.00 91.69 215 LYS A C 1
ATOM 1671 O O . LYS A 1 215 ? 24.642 5.369 -3.539 1.00 91.69 215 LYS A O 1
ATOM 1676 N N . CYS A 1 216 ? 22.487 5.697 -3.029 1.00 93.69 216 CYS A N 1
ATOM 1677 C CA . CYS A 1 216 ? 22.264 6.819 -3.940 1.00 93.69 216 CYS A CA 1
ATOM 1678 C C . CYS A 1 216 ? 21.303 7.839 -3.320 1.00 93.69 216 CYS A C 1
ATOM 1680 O O . CYS A 1 216 ? 20.263 8.177 -3.884 1.00 93.69 216 CYS A O 1
ATOM 1682 N N . VAL A 1 217 ? 21.680 8.345 -2.140 1.00 92.44 217 VAL A N 1
ATOM 1683 C CA . VAL A 1 217 ? 20.868 9.285 -1.351 1.00 92.44 217 VAL A CA 1
ATOM 1684 C C . VAL A 1 217 ? 20.551 10.549 -2.145 1.00 92.44 217 VAL A C 1
ATOM 1686 O O . VAL A 1 217 ? 19.403 10.982 -2.146 1.00 92.44 217 VAL A O 1
ATOM 1689 N N . ASN A 1 218 ? 21.537 11.101 -2.862 1.00 91.44 218 ASN A N 1
ATOM 1690 C CA . ASN A 1 218 ? 21.345 12.307 -3.670 1.00 91.44 218 ASN A CA 1
ATOM 1691 C C . ASN A 1 218 ? 20.295 12.075 -4.762 1.00 91.44 218 ASN A C 1
ATOM 1693 O O . ASN A 1 218 ? 19.328 12.821 -4.836 1.00 91.44 218 ASN A O 1
ATOM 1697 N N . SER A 1 219 ? 20.424 10.993 -5.538 1.00 89.44 219 SER A N 1
ATOM 1698 C CA . SER A 1 219 ? 19.464 10.649 -6.594 1.00 89.44 219 SER A CA 1
ATOM 1699 C C . SER A 1 219 ? 18.072 10.346 -6.040 1.00 89.44 219 SER A C 1
ATOM 1701 O O . SER A 1 219 ? 17.079 10.764 -6.625 1.00 89.44 219 SER A O 1
ATOM 1703 N N . SER A 1 220 ? 17.979 9.658 -4.895 1.00 90.12 220 SER A N 1
ATOM 1704 C CA . SER A 1 220 ? 16.700 9.411 -4.216 1.00 90.12 220 SER A CA 1
ATOM 1705 C C . SER A 1 220 ? 16.021 10.719 -3.803 1.00 90.12 220 SER A C 1
ATOM 1707 O O . SER A 1 220 ? 14.850 10.939 -4.118 1.00 90.12 220 SER A O 1
ATOM 1709 N N . PHE A 1 221 ? 16.769 11.618 -3.159 1.00 88.19 221 PHE A N 1
ATOM 1710 C CA . PHE A 1 221 ? 16.272 12.921 -2.723 1.00 88.19 221 PHE A CA 1
ATOM 1711 C C . PHE A 1 221 ? 15.8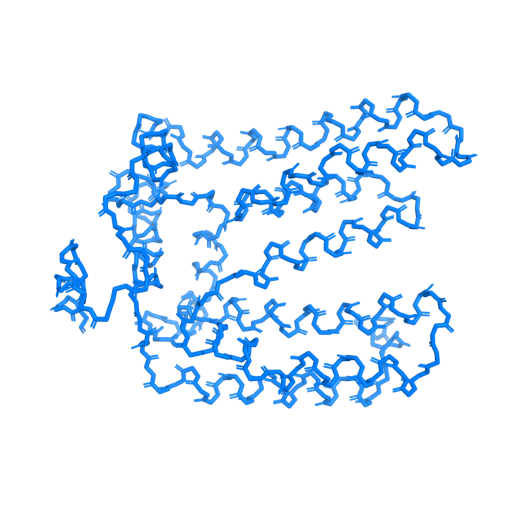44 13.789 -3.911 1.00 88.19 221 PHE A C 1
ATOM 1713 O O . PHE A 1 221 ? 14.726 14.303 -3.920 1.00 88.19 221 PHE A O 1
ATOM 1720 N N . GLU A 1 222 ? 16.694 13.908 -4.932 1.00 87.25 222 GLU A N 1
ATOM 1721 C CA . GLU A 1 222 ? 16.410 14.677 -6.144 1.00 87.25 222 GLU A CA 1
ATOM 1722 C C . GLU A 1 222 ? 15.175 14.143 -6.871 1.00 87.25 222 GLU A C 1
ATOM 1724 O O . GLU A 1 222 ? 14.247 14.911 -7.116 1.00 87.25 222 GLU A O 1
ATOM 1729 N N . ASN A 1 223 ? 15.102 12.840 -7.159 1.00 85.25 223 ASN A N 1
ATOM 1730 C CA . ASN A 1 223 ? 13.979 12.260 -7.899 1.00 85.25 223 ASN A CA 1
ATOM 1731 C C . ASN A 1 223 ? 12.641 12.466 -7.170 1.00 85.25 223 ASN A C 1
ATOM 1733 O O . ASN A 1 223 ? 11.653 12.872 -7.785 1.00 85.25 223 ASN A O 1
ATOM 1737 N N . GLN A 1 224 ? 12.598 12.217 -5.858 1.00 85.75 224 GLN A N 1
ATOM 1738 C CA . GLN A 1 224 ? 11.360 12.324 -5.083 1.00 85.75 224 GLN A CA 1
ATOM 1739 C C . GLN A 1 224 ? 10.926 13.784 -4.871 1.00 85.75 224 GLN A C 1
ATOM 1741 O O . GLN A 1 224 ? 9.741 14.099 -4.980 1.00 85.75 224 GLN A O 1
ATOM 1746 N N . ILE A 1 225 ? 11.859 14.703 -4.607 1.00 83.88 225 ILE A N 1
ATOM 1747 C CA . ILE A 1 225 ? 11.522 16.109 -4.336 1.00 83.88 225 ILE A CA 1
ATOM 1748 C C . ILE A 1 225 ? 11.272 16.890 -5.618 1.00 83.88 225 ILE A C 1
ATOM 1750 O O . ILE A 1 225 ? 10.275 17.612 -5.702 1.00 83.88 225 ILE A O 1
ATOM 1754 N N . MET A 1 226 ? 12.125 16.739 -6.632 1.00 78.25 226 MET A N 1
ATOM 1755 C CA . MET A 1 226 ? 11.968 17.473 -7.889 1.00 78.25 226 MET A CA 1
ATOM 1756 C C . MET A 1 226 ? 10.671 17.089 -8.591 1.00 78.25 226 MET A C 1
ATOM 1758 O O . MET A 1 226 ? 10.004 17.952 -9.151 1.00 78.25 226 MET A O 1
ATOM 1762 N N . PHE A 1 227 ? 10.218 15.842 -8.469 1.00 76.50 227 PHE A N 1
ATOM 1763 C CA . PHE A 1 227 ? 8.901 15.451 -8.968 1.00 76.50 227 PHE A CA 1
ATOM 1764 C C . PHE A 1 227 ? 7.743 16.267 -8.360 1.00 76.50 227 PHE A C 1
ATOM 1766 O O . PHE A 1 227 ? 6.744 16.531 -9.033 1.00 76.50 227 PHE A O 1
ATOM 1773 N N . HIS A 1 228 ? 7.869 16.694 -7.101 1.00 72.81 228 HIS A N 1
ATOM 1774 C CA . HIS A 1 228 ? 6.848 17.475 -6.403 1.00 72.81 228 HIS A CA 1
ATOM 1775 C C . HIS A 1 228 ? 7.021 18.994 -6.538 1.00 72.81 228 HIS A C 1
ATOM 1777 O O . HIS A 1 228 ? 6.022 19.711 -6.473 1.00 72.81 228 HIS A O 1
ATOM 1783 N N . ILE A 1 229 ? 8.247 19.486 -6.742 1.00 75.69 229 ILE A N 1
ATOM 1784 C CA . ILE A 1 229 ? 8.551 20.925 -6.847 1.00 75.69 229 ILE A CA 1
ATOM 1785 C C . ILE A 1 229 ? 8.551 21.403 -8.304 1.00 75.69 229 ILE A C 1
ATOM 1787 O O . ILE A 1 229 ? 8.005 22.463 -8.609 1.00 75.69 229 ILE A O 1
ATOM 1791 N N . SER A 1 230 ? 9.123 20.621 -9.216 1.00 65.75 230 SER A N 1
ATOM 1792 C CA . SER A 1 230 ? 9.225 20.927 -10.641 1.00 65.75 230 SER A CA 1
ATOM 1793 C C . SER A 1 230 ? 8.443 19.891 -11.445 1.00 65.75 230 SER A C 1
ATOM 1795 O O . SER A 1 230 ? 8.996 18.923 -11.970 1.00 65.75 230 SER A O 1
ATOM 1797 N N . ARG A 1 231 ? 7.124 20.085 -11.560 1.00 60.50 231 ARG A N 1
ATOM 1798 C CA . ARG A 1 231 ? 6.330 19.346 -12.550 1.00 60.50 231 ARG A CA 1
ATOM 1799 C C . ARG A 1 231 ? 6.593 19.927 -13.935 1.00 60.50 231 ARG A C 1
ATOM 1801 O O . ARG A 1 231 ? 5.826 20.753 -14.421 1.00 60.50 231 ARG A O 1
ATOM 1808 N N . GLU A 1 232 ? 7.686 19.495 -14.553 1.00 53.44 232 GLU A N 1
ATOM 1809 C CA . GLU A 1 232 ? 7.944 19.752 -15.977 1.00 53.44 232 GLU A CA 1
ATOM 1810 C C . GLU A 1 232 ? 6.909 19.017 -16.854 1.00 53.44 232 GLU A C 1
ATOM 1812 O O . GLU A 1 232 ? 6.490 19.525 -17.895 1.00 53.44 232 GLU A O 1
ATOM 1817 N N . ASP A 1 233 ? 6.380 17.895 -16.349 1.00 52.38 233 ASP A N 1
ATOM 1818 C CA . ASP A 1 233 ? 5.368 17.080 -17.013 1.00 52.38 233 ASP A CA 1
ATOM 1819 C C . ASP A 1 233 ? 3.954 17.559 -16.644 1.00 52.38 233 ASP A C 1
ATOM 1821 O O . ASP A 1 233 ? 3.427 17.329 -15.542 1.00 52.38 233 ASP A O 1
ATOM 1825 N N . LYS A 1 234 ? 3.313 18.236 -17.600 1.00 47.91 234 LYS A N 1
ATOM 1826 C CA . LYS A 1 234 ? 1.903 18.630 -17.523 1.00 47.91 234 LYS A CA 1
ATOM 1827 C C . LYS A 1 234 ? 1.036 17.368 -17.585 1.00 47.91 234 LYS A C 1
ATOM 1829 O O . LYS A 1 234 ? 1.029 16.656 -18.587 1.00 47.91 234 LYS A O 1
ATOM 1834 N N . GLY A 1 235 ? 0.332 17.082 -16.489 1.00 47.59 235 GLY A N 1
ATOM 1835 C CA . GLY A 1 235 ? -0.573 15.936 -16.374 1.00 47.59 235 GLY A CA 1
ATOM 1836 C C . GLY A 1 235 ? -1.608 15.871 -17.502 1.00 47.59 235 GLY A C 1
ATOM 1837 O O . GLY A 1 235 ? -1.963 16.897 -18.074 1.00 47.59 235 GLY A O 1
ATOM 1838 N N . LEU A 1 236 ? -2.068 14.650 -17.808 1.00 41.84 236 LEU A N 1
ATOM 1839 C CA . LEU A 1 236 ? -3.066 14.328 -18.842 1.00 41.84 236 LEU A CA 1
ATOM 1840 C C . LEU A 1 236 ? -2.886 15.110 -20.160 1.00 41.84 236 LEU A C 1
ATOM 1842 O O . LEU A 1 236 ? -3.865 15.504 -20.792 1.00 41.84 236 LEU A O 1
ATOM 1846 N N . SER A 1 237 ? -1.642 15.339 -20.593 1.00 40.78 237 SER A N 1
ATOM 1847 C CA . SER A 1 237 ? -1.394 15.821 -21.949 1.00 40.78 237 SER A CA 1
ATOM 1848 C C . SER A 1 237 ? -1.824 14.725 -22.935 1.00 40.78 237 SER A C 1
ATOM 1850 O O . SER A 1 237 ? -1.315 13.607 -22.841 1.00 40.78 237 SER A O 1
ATOM 1852 N N . PRO A 1 238 ? -2.717 15.008 -23.902 1.00 44.88 238 PRO A N 1
ATOM 1853 C CA . PRO A 1 238 ? -3.085 14.055 -24.953 1.00 44.88 238 PRO A CA 1
ATOM 1854 C C . PRO A 1 238 ? -1.918 13.737 -25.904 1.00 44.88 238 PRO A C 1
ATOM 1856 O O . PRO A 1 238 ? -2.045 12.881 -26.774 1.00 44.88 238 PRO A O 1
ATOM 1859 N N . ILE A 1 239 ? -0.782 14.422 -25.742 1.00 43.59 239 ILE A N 1
ATOM 1860 C CA . ILE A 1 239 ? 0.437 14.224 -26.516 1.00 43.59 239 ILE A CA 1
ATOM 1861 C C . ILE A 1 239 ? 1.535 13.772 -25.543 1.00 43.59 239 ILE A C 1
ATOM 1863 O O . ILE A 1 239 ? 1.945 14.580 -24.700 1.00 43.59 239 ILE A O 1
ATOM 1867 N N . PRO A 1 240 ? 2.025 12.520 -25.630 1.00 40.22 240 PRO A N 1
ATOM 1868 C CA . PRO A 1 240 ? 3.181 12.092 -24.857 1.00 40.22 240 PRO A CA 1
ATOM 1869 C C . PRO A 1 240 ? 4.410 12.862 -25.354 1.00 40.22 240 PRO A C 1
ATOM 1871 O O . PRO A 1 240 ? 4.884 12.638 -26.466 1.00 40.22 240 PRO A O 1
ATOM 1874 N N . GLN A 1 241 ? 4.919 13.797 -24.552 1.00 46.44 241 GLN A N 1
ATOM 1875 C CA . GLN A 1 241 ? 6.221 14.417 -24.801 1.00 46.44 241 GLN A CA 1
ATOM 1876 C C . GLN A 1 241 ? 7.274 13.765 -23.908 1.00 46.44 241 GLN A C 1
ATOM 1878 O O . GLN A 1 241 ? 7.026 13.543 -22.735 1.00 46.44 241 GLN A O 1
ATOM 1883 N N . TYR A 1 242 ? 8.405 13.410 -24.520 1.00 47.91 242 TYR A N 1
ATOM 1884 C CA . TYR A 1 242 ? 9.656 12.901 -23.942 1.00 47.91 242 TYR A CA 1
ATOM 1885 C C . TYR A 1 242 ? 9.806 13.012 -22.405 1.00 47.91 242 TYR A C 1
ATOM 1887 O O . TYR A 1 242 ? 9.647 14.106 -21.874 1.00 47.91 242 TYR A O 1
ATOM 1895 N N . PRO A 1 243 ? 10.167 11.917 -21.694 1.00 48.47 243 PRO A N 1
ATOM 1896 C CA . PRO A 1 243 ? 10.896 10.739 -22.187 1.00 48.47 243 PRO A CA 1
ATOM 1897 C C . PRO A 1 243 ? 9.999 9.546 -22.561 1.00 48.47 243 PRO A C 1
ATOM 1899 O O . PRO A 1 243 ? 10.482 8.447 -22.830 1.00 48.47 243 PRO A O 1
ATOM 1902 N N . TYR A 1 244 ? 8.686 9.765 -22.630 1.00 49.97 244 TYR A N 1
ATOM 1903 C CA . TYR A 1 244 ? 7.681 8.727 -22.855 1.00 49.97 244 TYR A CA 1
ATOM 1904 C C . TYR A 1 244 ? 7.834 7.912 -24.154 1.00 49.97 244 TYR A C 1
ATOM 1906 O O . TYR A 1 244 ? 7.450 6.745 -24.186 1.00 49.97 244 TYR A O 1
ATOM 1914 N N . SER A 1 245 ? 8.430 8.476 -25.207 1.00 45.56 245 SER A N 1
ATOM 1915 C CA . SER A 1 245 ? 8.659 7.793 -26.491 1.00 45.56 245 SER A CA 1
ATOM 1916 C C . SER A 1 245 ? 9.834 6.806 -26.477 1.00 45.56 245 SER A C 1
ATOM 1918 O O . SER A 1 245 ? 9.776 5.802 -27.180 1.00 45.56 245 SER A O 1
ATOM 1920 N N . GLN A 1 246 ? 10.882 7.049 -25.680 1.00 46.47 246 GLN A N 1
ATOM 1921 C CA . GLN A 1 246 ? 12.073 6.185 -25.651 1.00 46.47 246 GLN A CA 1
ATOM 1922 C C . GLN A 1 246 ? 11.840 4.883 -24.880 1.00 46.47 246 GLN A C 1
ATOM 1924 O O . GLN A 1 246 ? 12.375 3.840 -25.250 1.00 46.47 246 GLN A O 1
ATOM 1929 N N . ILE A 1 247 ? 11.004 4.926 -23.841 1.00 49.75 247 ILE A N 1
ATOM 1930 C CA . ILE A 1 247 ? 10.666 3.739 -23.045 1.00 49.75 247 ILE A CA 1
ATOM 1931 C C . ILE A 1 247 ? 9.740 2.805 -23.837 1.00 49.75 247 ILE A C 1
ATOM 1933 O O . ILE A 1 247 ? 9.893 1.590 -23.775 1.00 49.75 247 ILE A O 1
ATOM 1937 N N . ALA A 1 248 ? 8.835 3.364 -24.648 1.00 44.06 248 ALA A N 1
ATOM 1938 C CA . ALA A 1 248 ? 7.975 2.582 -25.534 1.00 44.06 248 ALA A CA 1
ATOM 1939 C C . ALA A 1 248 ? 8.755 1.864 -26.653 1.00 44.06 248 ALA A C 1
ATOM 1941 O O . ALA A 1 248 ? 8.326 0.807 -27.093 1.00 44.06 248 ALA A O 1
ATOM 1942 N N . SER A 1 249 ? 9.895 2.409 -27.096 1.00 40.69 249 SER A N 1
ATOM 1943 C CA . SER A 1 249 ? 10.751 1.784 -28.120 1.00 40.69 249 SER A CA 1
ATOM 1944 C C . SER A 1 249 ? 11.722 0.720 -27.589 1.00 40.69 249 SER A C 1
ATOM 1946 O O . SER A 1 249 ? 12.413 0.090 -28.384 1.00 40.69 249 SER A O 1
ATOM 1948 N N . ALA A 1 250 ? 11.822 0.563 -26.265 1.00 41.38 250 ALA A N 1
ATOM 1949 C CA . ALA A 1 250 ? 12.726 -0.381 -25.600 1.00 41.38 250 ALA A CA 1
ATOM 1950 C C . ALA A 1 250 ? 12.012 -1.643 -25.064 1.00 41.38 250 ALA A C 1
ATOM 1952 O O . ALA A 1 250 ? 12.637 -2.455 -24.376 1.00 41.38 250 ALA A O 1
ATOM 1953 N N . LEU A 1 251 ? 10.716 -1.781 -25.362 1.00 44.53 251 LEU A N 1
ATOM 1954 C CA . LEU A 1 251 ? 9.894 -2.980 -25.166 1.00 44.53 251 LEU A CA 1
ATOM 1955 C C . LEU A 1 251 ? 9.671 -3.679 -26.507 1.00 44.53 251 LEU A C 1
ATOM 1957 O O . LEU A 1 251 ? 9.575 -4.925 -26.480 1.00 44.53 251 LEU A O 1
#

Sequence (251 aa):
MVSLLKRFSLYSIAIAITGFVVRLLIALEGVHGTDILFHVEGVKSLLSSESPYCLAKYNYPPLYAYIQLIGIAVFGWNPLGYKFSSILFDTLLALLLYHVLKSLGVGEKHSLLVEAIWCFNPLAIAASAWYGLFDSIPTFFVVLAIHLLNKSREYPSSVFLALGVLTKVFPLILLPTTLLAIATSRNVGKASKILAYIIIFAFAVLVVEAVASFKCVNSSFENQIMFHISREDKGLSPIPQYPYSQIASAL

Secondary structure (DSSP, 8-state):
-HHHHTTS-HHHHHHHHHHHHHHHHHHTT---SSHHHHHHHHHHHHHHHSSTTSSS---S-THHHHHHHHHHHHH-SSHHHHHHHHHHHHHHHHHHHHHHHHHTT--HHHHHHHHHHHHT-HHHHIIIIII---THHHHHHHHHHHHHHHTT-HHHHHHHHHHHHHH-SGGGGGHHHHHHHHHHSS-S-HHHHHHHHHHHHHHHHHHHHHHHHGGGHHHHHHHHHHHHH---S-TT-SS--TTHHHHHTT-

Radius of gyration: 19.34 Å; chains: 1; bounding box: 50×44×57 Å